Protein AF-A0A8S2UEI4-F1 (afdb_monomer)

Mean predicted aligned error: 7.45 Å

Sequence (292 aa):
LHYLFGGTLIGLGMVVCGSCPGTVFVQVGSGIVYSLFTCLGGILGTYFYYAFVHERISQEKFLASSLVLRRLCDVLPIPSTACHVIFGLIFLGIAIGLEFAVPWKSDLNPDLLSKGTVNPDDATGHFLGLAAWPPSACGAGVGLLQLFFMYFLEKSLGASSAFTVFAAQVCRIKIIGQAIPSLNSFTYGLKNYVALLFALGAIGGSAISAGLSKTIPLGPENGTNILNSILGGFILLLGARCAGGCTSGQGISGTTHLLIGSFITTASIFGGGIIFAFSYSLSNSEWLFQNL

pLDDT: mean 83.68, std 12.73, range [35.16, 97.19]

Foldseek 3Di:
DLLLQLLLLLLVLCQLFVDALLVLLLCLLLAPPLSVLLLLLQLLLLLCCLQPPVVVLVVVVVVDDPALQDFPPVVDPDDPVVVLVVVVVVVVVVVVVCCVVPPCVVVDDVVLCVQFPDRPPDPPDDPLRGSDDHVVVVLVVVVVVQVVCCVPVVDFQASLLLSLCVSLCVLVPVVNCVSRVVSVVLPDDPSNVVSVVSSVCSSNSSNSSCVSGVVRDPDPPPTHPSVSSSNSSSSNSNSQVSSVGICRVLVPVVVSSNRNSSVSSNCSNNVSNVVSLVVVCVVDVVDDPVVD

Structure (mmCIF, N/CA/C/O backbone):
data_AF-A0A8S2UEI4-F1
#
_entry.id   AF-A0A8S2UEI4-F1
#
loop_
_atom_site.group_PDB
_atom_site.id
_atom_site.type_symbol
_atom_site.label_atom_id
_atom_site.label_alt_id
_atom_site.label_comp_id
_atom_site.label_asym_id
_atom_site.label_entity_id
_atom_site.label_seq_id
_atom_site.pdbx_PDB_ins_code
_atom_site.Cartn_x
_atom_site.Cartn_y
_atom_site.Cartn_z
_atom_site.occupancy
_atom_site.B_iso_or_equiv
_atom_site.auth_seq_id
_atom_site.auth_comp_id
_atom_site.auth_asym_id
_atom_site.auth_atom_id
_atom_site.pdbx_PDB_model_num
ATOM 1 N N . LEU A 1 1 ? -4.018 13.429 15.498 1.00 75.25 1 LEU A N 1
ATOM 2 C CA . LEU A 1 1 ? -2.610 13.006 15.671 1.00 75.25 1 LEU A CA 1
ATOM 3 C C . LEU A 1 1 ? -2.336 11.622 15.069 1.00 75.25 1 LEU A C 1
ATOM 5 O O . LEU A 1 1 ? -1.426 11.497 14.262 1.00 75.25 1 LEU A O 1
ATOM 9 N N . HIS A 1 2 ? -3.164 10.614 15.360 1.00 82.38 2 HIS A N 1
ATOM 10 C CA . HIS A 1 2 ? -2.992 9.238 14.864 1.00 82.38 2 HIS A CA 1
ATOM 11 C C . HIS A 1 2 ? -2.878 9.055 13.342 1.00 82.38 2 HIS A C 1
ATOM 13 O O . HIS A 1 2 ? -2.048 8.272 12.895 1.00 82.38 2 HIS A O 1
ATOM 19 N N . TYR A 1 3 ? -3.657 9.792 12.545 1.00 87.44 3 TYR A N 1
ATOM 20 C CA . TYR A 1 3 ? -3.586 9.740 11.075 1.00 87.44 3 TYR A CA 1
ATOM 21 C C . TYR A 1 3 ? -2.245 10.235 10.513 1.00 87.44 3 TYR A C 1
ATOM 23 O O . TYR A 1 3 ? -1.729 9.647 9.564 1.00 87.44 3 TYR A O 1
ATOM 31 N N . LEU A 1 4 ? -1.686 11.288 11.122 1.00 90.56 4 LEU A N 1
ATOM 32 C CA . LEU A 1 4 ? -0.387 11.868 10.770 1.00 90.56 4 LEU A CA 1
ATOM 33 C C . LEU A 1 4 ? 0.737 10.920 11.194 1.00 90.56 4 LEU A C 1
ATOM 35 O O . LEU A 1 4 ? 1.491 10.443 10.355 1.00 90.56 4 LEU A O 1
ATOM 39 N N . PHE A 1 5 ? 0.776 10.567 12.483 1.00 91.88 5 PHE A N 1
ATOM 40 C CA . PHE A 1 5 ? 1.800 9.686 13.044 1.00 91.88 5 PHE A CA 1
ATOM 41 C C . PHE A 1 5 ? 1.812 8.304 12.376 1.00 91.88 5 PHE A C 1
ATOM 43 O O . PHE A 1 5 ? 2.860 7.815 11.964 1.00 91.88 5 PHE A O 1
ATOM 50 N N . GLY A 1 6 ? 0.636 7.693 12.206 1.00 92.25 6 GLY A N 1
ATOM 51 C CA . GLY A 1 6 ? 0.501 6.417 11.511 1.00 92.25 6 GLY A CA 1
ATOM 52 C C . GLY A 1 6 ? 0.938 6.504 10.049 1.00 92.25 6 GLY A C 1
ATOM 53 O O . GLY A 1 6 ? 1.635 5.611 9.579 1.00 92.25 6 GLY A O 1
ATOM 54 N N . GLY A 1 7 ? 0.597 7.595 9.351 1.00 93.88 7 GLY A N 1
ATOM 55 C CA . GLY A 1 7 ? 1.046 7.840 7.981 1.00 93.88 7 GLY A CA 1
ATOM 56 C C . GLY A 1 7 ? 2.568 7.934 7.872 1.00 93.88 7 GLY A C 1
ATOM 57 O O . GLY A 1 7 ? 3.167 7.221 7.073 1.00 93.88 7 GLY A O 1
ATOM 58 N N . THR A 1 8 ? 3.211 8.730 8.727 1.00 95.50 8 THR A N 1
ATOM 59 C CA . THR A 1 8 ? 4.675 8.864 8.752 1.00 95.50 8 THR A CA 1
ATOM 60 C C . THR A 1 8 ? 5.373 7.533 9.036 1.00 95.50 8 THR A C 1
ATOM 62 O O . THR A 1 8 ? 6.349 7.211 8.364 1.00 95.50 8 THR A O 1
ATOM 65 N N . LEU A 1 9 ? 4.855 6.720 9.967 1.00 95.88 9 LEU A N 1
ATOM 66 C CA . LEU A 1 9 ? 5.392 5.378 10.226 1.00 95.88 9 LEU A CA 1
ATOM 67 C C . LEU A 1 9 ? 5.280 4.461 9.004 1.00 95.88 9 LEU A C 1
ATOM 69 O O . LEU A 1 9 ? 6.219 3.734 8.706 1.00 95.88 9 LEU A O 1
ATOM 73 N N . ILE A 1 10 ? 4.166 4.501 8.267 1.00 95.62 10 ILE A N 1
ATOM 74 C CA . ILE A 1 10 ? 4.037 3.734 7.019 1.00 95.62 10 ILE A CA 1
ATOM 75 C C . ILE A 1 10 ? 5.119 4.170 6.022 1.00 95.62 10 ILE A C 1
ATOM 77 O O . ILE A 1 10 ? 5.781 3.308 5.454 1.00 95.62 10 ILE A O 1
ATOM 81 N N . GLY A 1 11 ? 5.320 5.480 5.835 1.00 94.88 11 GLY A N 1
ATOM 82 C CA . GLY A 1 11 ? 6.358 6.018 4.948 1.00 94.88 11 GLY A CA 1
ATOM 83 C C . GLY A 1 11 ? 7.767 5.570 5.346 1.00 94.88 11 GLY A C 1
ATOM 84 O O . GLY A 1 11 ? 8.517 5.078 4.509 1.00 94.88 11 GLY A O 1
ATOM 85 N N . LEU A 1 12 ? 8.095 5.644 6.639 1.00 94.62 12 LEU A N 1
ATOM 86 C CA . LEU A 1 12 ? 9.348 5.125 7.196 1.00 94.62 12 LEU A CA 1
ATOM 87 C C . LEU A 1 12 ? 9.516 3.627 6.904 1.00 94.62 12 LEU A C 1
ATOM 89 O O . LEU A 1 12 ? 10.548 3.199 6.393 1.00 94.62 12 LEU A O 1
ATOM 93 N N . GLY A 1 13 ? 8.482 2.832 7.189 1.00 93.88 13 GLY A N 1
ATOM 94 C CA . GLY A 1 13 ? 8.477 1.397 6.924 1.00 93.88 13 GLY A CA 1
ATOM 95 C C . GLY A 1 13 ? 8.713 1.081 5.447 1.00 93.88 13 GLY A C 1
ATOM 96 O O . GLY A 1 13 ? 9.505 0.190 5.148 1.00 93.88 13 GLY A O 1
ATOM 97 N N . MET A 1 14 ? 8.098 1.841 4.532 1.00 93.50 14 MET A N 1
ATOM 98 C CA . MET A 1 14 ? 8.275 1.674 3.085 1.00 93.50 14 MET A CA 1
ATOM 99 C C . MET A 1 14 ? 9.725 1.852 2.653 1.00 93.50 14 MET A C 1
ATOM 101 O O . MET A 1 14 ? 10.214 1.035 1.881 1.00 93.50 14 MET A O 1
ATOM 105 N N . VAL A 1 15 ? 10.420 2.866 3.174 1.00 91.81 15 VAL A N 1
ATOM 106 C CA . VAL A 1 15 ? 11.835 3.093 2.848 1.00 91.81 15 VAL A CA 1
ATOM 107 C C . VAL A 1 15 ? 12.715 1.977 3.412 1.00 91.81 15 VAL A C 1
ATOM 109 O O . VAL A 1 15 ? 13.613 1.499 2.729 1.00 91.81 15 VAL A O 1
ATOM 112 N N . VAL A 1 16 ? 12.440 1.515 4.635 1.00 90.94 16 VAL A N 1
ATOM 113 C CA . VAL A 1 16 ? 13.275 0.505 5.306 1.00 90.94 16 VAL A CA 1
ATOM 114 C C . VAL A 1 16 ? 13.151 -0.882 4.663 1.00 90.94 16 VAL A C 1
ATOM 116 O O . VAL A 1 16 ? 14.162 -1.562 4.502 1.00 90.94 16 VAL A O 1
ATOM 119 N N . CYS A 1 17 ? 11.941 -1.322 4.296 1.00 90.12 17 CYS A N 1
ATOM 120 C CA . CYS A 1 17 ? 11.728 -2.648 3.689 1.00 90.12 17 CYS A CA 1
ATOM 121 C C . CYS A 1 17 ? 11.532 -2.638 2.166 1.00 90.12 17 CYS A C 1
ATOM 123 O O . CYS A 1 17 ? 11.313 -3.700 1.584 1.00 90.12 17 CYS A O 1
ATOM 125 N N . GLY A 1 18 ? 11.561 -1.472 1.514 1.00 88.25 18 GLY A N 1
ATOM 126 C CA . GLY A 1 18 ? 11.335 -1.339 0.068 1.00 88.25 18 GLY A CA 1
ATOM 127 C C . GLY A 1 18 ? 9.947 -1.805 -0.388 1.00 88.25 18 GLY A C 1
ATOM 128 O O . GLY A 1 18 ? 9.787 -2.287 -1.507 1.00 88.25 18 GLY A O 1
ATOM 129 N N . SER A 1 19 ? 8.947 -1.761 0.499 1.00 89.25 19 SER A N 1
ATOM 130 C CA . SER A 1 19 ? 7.653 -2.417 0.275 1.00 89.25 19 SER A CA 1
ATOM 131 C C . SER A 1 19 ? 6.498 -1.668 0.936 1.00 89.25 19 SER A C 1
ATOM 133 O O . SER A 1 19 ? 6.652 -1.047 1.983 1.00 89.25 19 SER A O 1
ATOM 135 N N . CYS A 1 20 ? 5.294 -1.773 0.377 1.00 91.06 20 CYS A N 1
ATOM 136 C CA . CYS A 1 20 ? 4.056 -1.343 1.023 1.00 91.06 20 CYS A CA 1
ATOM 137 C C . CYS A 1 20 ? 3.153 -2.553 1.314 1.00 91.06 20 CYS A C 1
ATOM 139 O O . CYS A 1 20 ? 3.321 -3.600 0.694 1.00 91.06 20 CYS A O 1
ATOM 141 N N . PRO A 1 21 ? 2.138 -2.453 2.194 1.00 86.94 21 PRO A N 1
ATOM 142 C CA . PRO A 1 21 ? 1.384 -3.633 2.627 1.00 86.94 21 PRO A CA 1
ATOM 143 C C . PRO A 1 21 ? 0.696 -4.396 1.490 1.00 86.94 21 PRO A C 1
ATOM 145 O O . PRO A 1 21 ? 0.468 -5.591 1.616 1.00 86.94 21 PRO A O 1
ATOM 148 N N . GLY A 1 22 ? 0.343 -3.713 0.395 1.00 87.88 22 GLY A N 1
ATOM 149 C CA . GLY A 1 22 ? -0.188 -4.361 -0.806 1.00 87.88 22 GLY A CA 1
ATOM 150 C C . GLY A 1 22 ? 0.899 -5.003 -1.664 1.00 87.88 22 GLY A C 1
ATOM 151 O O . GLY A 1 22 ? 0.742 -6.146 -2.084 1.00 87.88 22 GLY A O 1
ATOM 152 N N . THR A 1 23 ? 2.013 -4.299 -1.892 1.00 89.81 23 THR A N 1
ATOM 153 C CA . THR A 1 23 ? 3.098 -4.810 -2.741 1.00 89.81 23 THR A CA 1
ATOM 154 C C . THR A 1 23 ? 3.860 -5.948 -2.087 1.00 89.81 23 THR A C 1
ATOM 156 O O . THR A 1 23 ? 4.376 -6.773 -2.819 1.00 89.81 23 THR A O 1
ATOM 159 N N . VAL A 1 24 ? 3.862 -6.076 -0.756 1.00 92.75 24 VAL A N 1
ATOM 160 C CA . VAL A 1 24 ? 4.442 -7.248 -0.080 1.00 92.75 24 VAL A CA 1
ATOM 161 C C . VAL A 1 24 ? 3.831 -8.549 -0.622 1.00 92.75 24 VAL A C 1
ATOM 163 O O . VAL A 1 24 ? 4.561 -9.477 -0.941 1.00 92.75 24 VAL A O 1
ATOM 166 N N . PHE A 1 25 ? 2.509 -8.617 -0.815 1.00 93.50 25 PHE A N 1
ATOM 167 C CA . PHE A 1 25 ? 1.864 -9.801 -1.403 1.00 93.50 25 PHE A CA 1
ATOM 168 C C . PHE A 1 25 ? 2.283 -10.032 -2.857 1.00 93.50 25 PHE A C 1
ATOM 170 O O . PHE A 1 25 ? 2.559 -11.160 -3.256 1.00 93.50 25 PHE A O 1
ATOM 177 N N . VAL A 1 26 ? 2.377 -8.952 -3.633 1.00 92.12 26 VAL A N 1
ATOM 178 C CA . VAL A 1 26 ? 2.830 -9.002 -5.027 1.00 92.12 26 VAL A CA 1
ATOM 179 C C . VAL A 1 26 ? 4.273 -9.512 -5.104 1.00 92.12 26 VAL A C 1
ATOM 181 O O . VAL A 1 26 ? 4.548 -10.406 -5.896 1.00 92.12 26 VAL A O 1
ATOM 184 N N . GLN A 1 27 ? 5.162 -9.014 -4.245 1.00 91.06 27 GLN A N 1
ATOM 185 C CA . GLN A 1 27 ? 6.572 -9.400 -4.165 1.00 91.06 27 GLN A CA 1
ATOM 186 C C . GLN A 1 27 ? 6.758 -10.856 -3.723 1.00 91.06 27 GLN A C 1
ATOM 188 O O . GLN A 1 27 ? 7.630 -11.551 -4.245 1.00 91.06 27 GLN A O 1
ATOM 193 N N . VAL A 1 28 ? 5.923 -11.338 -2.794 1.00 91.44 28 VAL A N 1
ATOM 194 C CA . VAL A 1 28 ? 5.909 -12.755 -2.404 1.00 91.44 28 VAL A CA 1
ATOM 195 C C . VAL A 1 28 ? 5.577 -13.617 -3.618 1.00 91.44 28 VAL A C 1
ATOM 197 O O . VAL A 1 28 ? 6.298 -14.570 -3.904 1.00 91.44 28 VAL A O 1
ATOM 200 N N . GLY A 1 29 ? 4.521 -13.272 -4.358 1.00 89.56 29 GLY A N 1
ATOM 201 C CA . GLY A 1 29 ? 4.134 -14.026 -5.551 1.00 89.56 29 GLY A CA 1
ATOM 202 C C . GLY A 1 29 ? 5.131 -13.906 -6.702 1.00 89.56 29 GLY A C 1
ATOM 203 O O . GLY A 1 29 ? 5.345 -14.877 -7.420 1.00 89.56 29 GLY A O 1
ATOM 204 N N . SER A 1 30 ? 5.815 -12.768 -6.840 1.00 87.44 30 SER A N 1
ATOM 205 C CA . SER A 1 30 ? 6.846 -12.592 -7.865 1.00 87.44 30 SER A CA 1
ATOM 206 C C . SER A 1 30 ? 8.160 -13.304 -7.534 1.00 87.44 30 SER A C 1
ATOM 208 O O . SER A 1 30 ? 9.038 -13.325 -8.385 1.00 87.44 30 SER A O 1
ATOM 210 N N . GLY A 1 31 ? 8.318 -13.882 -6.336 1.00 85.62 31 GLY A N 1
ATOM 211 C CA . GLY A 1 31 ? 9.491 -14.675 -5.950 1.00 85.62 31 GLY A CA 1
ATOM 212 C C . GLY A 1 31 ? 10.579 -13.920 -5.177 1.00 85.62 31 GLY A C 1
ATOM 213 O O . GLY A 1 31 ? 11.693 -14.422 -5.050 1.00 85.62 31 GLY A O 1
ATOM 214 N N . ILE A 1 32 ? 10.294 -12.734 -4.631 1.00 86.50 32 ILE A N 1
ATOM 215 C CA . ILE A 1 32 ? 11.264 -11.974 -3.825 1.00 86.50 32 ILE A CA 1
ATOM 216 C C . ILE A 1 32 ? 11.298 -12.549 -2.407 1.00 86.50 32 ILE A C 1
ATOM 218 O O . ILE A 1 32 ? 10.405 -12.289 -1.600 1.00 86.50 32 ILE A O 1
ATOM 222 N N . VAL A 1 33 ? 12.352 -13.291 -2.065 1.00 85.25 33 VAL A N 1
ATOM 223 C CA . VAL A 1 33 ? 12.468 -13.996 -0.770 1.00 85.25 33 VAL A CA 1
ATOM 224 C C . VAL A 1 33 ? 12.376 -13.040 0.427 1.00 85.25 33 VAL A C 1
ATOM 226 O O . VAL A 1 33 ? 11.722 -13.352 1.423 1.00 85.25 33 VAL A O 1
ATOM 229 N N . TYR A 1 34 ? 12.958 -11.843 0.320 1.00 87.69 34 TYR A N 1
ATOM 230 C CA . TYR A 1 34 ? 12.969 -10.849 1.399 1.00 87.69 34 TYR A CA 1
ATOM 231 C C . TYR A 1 34 ? 11.571 -10.376 1.824 1.00 87.69 34 TYR A C 1
ATOM 233 O O . TYR A 1 34 ? 11.338 -10.088 3.000 1.00 87.69 34 TYR A O 1
ATOM 241 N N . SER A 1 35 ? 10.603 -10.402 0.904 1.00 89.31 35 SER A N 1
ATOM 242 C CA . SER A 1 35 ? 9.218 -10.014 1.188 1.00 89.31 35 SER A CA 1
ATOM 243 C C . SER A 1 35 ? 8.525 -10.947 2.192 1.00 89.31 35 SER A C 1
ATOM 245 O O . SER A 1 35 ? 7.634 -10.508 2.921 1.00 89.31 35 SER A O 1
ATOM 247 N N . LEU A 1 36 ? 8.975 -12.203 2.331 1.00 91.31 36 LEU A N 1
ATOM 248 C CA . LEU A 1 36 ? 8.494 -13.120 3.373 1.00 91.31 36 LEU A CA 1
ATOM 249 C C . LEU A 1 36 ? 8.896 -12.640 4.774 1.00 91.31 36 LEU A C 1
ATOM 251 O O . LEU A 1 36 ? 8.097 -12.705 5.711 1.00 91.31 36 LEU A O 1
ATOM 255 N N . PHE A 1 37 ? 10.107 -12.101 4.917 1.00 93.12 37 PHE A N 1
ATOM 256 C CA . PHE A 1 37 ? 10.568 -11.510 6.172 1.00 93.12 37 PHE A CA 1
ATOM 257 C C . PHE A 1 37 ? 9.835 -10.199 6.473 1.00 93.12 37 PHE A C 1
ATOM 259 O O . PHE A 1 37 ? 9.476 -9.946 7.624 1.00 93.12 37 PHE A O 1
ATOM 266 N N . THR A 1 38 ? 9.515 -9.405 5.450 1.00 94.38 38 THR A N 1
ATOM 267 C CA . THR A 1 38 ? 8.625 -8.242 5.596 1.00 94.38 38 THR A CA 1
ATOM 268 C C . THR A 1 38 ? 7.219 -8.647 6.024 1.00 94.38 38 THR A C 1
ATOM 270 O O . THR A 1 38 ? 6.646 -8.009 6.908 1.00 94.38 38 THR A O 1
ATOM 273 N N . CYS A 1 39 ? 6.679 -9.741 5.478 1.00 94.44 39 CYS A N 1
ATOM 274 C CA . CYS A 1 39 ? 5.414 -10.326 5.920 1.00 94.44 39 CYS A CA 1
ATOM 275 C C . CYS A 1 39 ? 5.447 -10.688 7.407 1.00 94.44 39 CYS A C 1
ATOM 277 O O . CYS A 1 39 ? 4.543 -10.310 8.156 1.00 94.44 39 CYS A O 1
ATOM 279 N N . LEU A 1 40 ? 6.502 -11.385 7.841 1.00 95.12 40 LEU A N 1
ATOM 280 C CA . LEU A 1 40 ? 6.703 -11.764 9.238 1.00 95.12 40 LEU A CA 1
ATOM 281 C C . LEU A 1 40 ? 6.750 -10.527 10.142 1.00 95.12 40 LEU A C 1
ATOM 283 O O . LEU A 1 40 ? 6.007 -10.454 11.121 1.00 95.12 40 LEU A O 1
ATOM 287 N N . GLY A 1 41 ? 7.558 -9.531 9.776 1.00 95.94 41 GLY A N 1
ATOM 288 C CA . GLY A 1 41 ? 7.608 -8.241 10.459 1.00 95.94 41 GLY A CA 1
ATOM 289 C C . GLY A 1 41 ? 6.230 -7.592 10.560 1.00 95.94 41 GLY A C 1
ATOM 290 O O . GLY A 1 41 ? 5.814 -7.179 11.639 1.00 95.94 41 GLY A O 1
ATOM 291 N N . GLY A 1 42 ? 5.471 -7.579 9.464 1.00 96.06 42 GLY A N 1
ATOM 292 C CA . GLY A 1 42 ? 4.125 -7.015 9.414 1.00 96.06 42 GLY A CA 1
ATOM 293 C C . GLY A 1 42 ? 3.122 -7.701 10.342 1.00 96.06 42 GLY A C 1
ATOM 294 O O . GLY A 1 42 ? 2.312 -7.036 10.997 1.00 96.06 42 GLY A O 1
ATOM 295 N N . ILE A 1 43 ? 3.197 -9.027 10.456 1.00 95.19 43 ILE A N 1
ATOM 296 C CA . ILE A 1 43 ? 2.390 -9.803 11.405 1.00 95.19 43 ILE A CA 1
ATOM 297 C C . ILE A 1 43 ? 2.774 -9.437 12.845 1.00 95.19 43 ILE A C 1
ATOM 299 O O . ILE A 1 43 ? 1.891 -9.148 13.653 1.00 95.19 43 ILE A O 1
ATOM 303 N N . LEU A 1 44 ? 4.073 -9.373 13.157 1.00 95.38 44 LEU A N 1
ATOM 304 C CA . LEU A 1 44 ? 4.566 -8.971 14.481 1.00 95.38 44 LEU A CA 1
ATOM 305 C C . LEU A 1 44 ? 4.127 -7.544 14.847 1.00 95.38 44 LEU A C 1
ATOM 307 O O . LEU A 1 44 ? 3.642 -7.317 15.954 1.00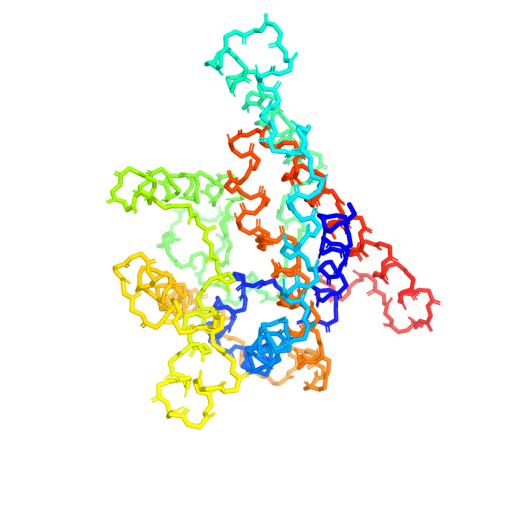 95.38 44 LEU A O 1
ATOM 311 N N . GLY A 1 45 ? 4.215 -6.600 13.906 1.00 95.31 45 GLY A N 1
ATOM 312 C CA . GLY A 1 45 ? 3.746 -5.223 14.091 1.00 95.31 45 GLY A CA 1
ATOM 313 C C . GLY A 1 45 ? 2.241 -5.146 14.335 1.00 95.31 45 GLY A C 1
ATOM 314 O O . GLY A 1 45 ? 1.774 -4.354 15.154 1.00 95.31 45 GLY A O 1
ATOM 315 N N . THR A 1 46 ? 1.475 -6.027 13.689 1.00 94.44 46 THR A N 1
ATOM 316 C CA . THR A 1 46 ? 0.032 -6.144 13.913 1.00 94.44 46 THR A CA 1
ATOM 317 C C . THR A 1 46 ? -0.275 -6.659 15.320 1.00 94.44 46 THR A C 1
ATOM 319 O O . THR A 1 46 ? -1.092 -6.052 16.011 1.00 94.44 46 THR A O 1
ATOM 322 N N . TYR A 1 47 ? 0.392 -7.717 15.792 1.00 93.19 47 TYR A N 1
ATOM 323 C CA . TYR A 1 47 ? 0.221 -8.180 17.176 1.00 93.19 47 TYR A CA 1
ATOM 324 C C . TYR A 1 47 ? 0.588 -7.105 18.188 1.00 93.19 47 TYR A C 1
ATOM 326 O O . TYR A 1 47 ? -0.181 -6.854 19.113 1.00 93.19 47 TYR A O 1
ATOM 334 N N . PHE A 1 48 ? 1.727 -6.440 17.988 1.00 93.94 48 PHE A N 1
ATOM 335 C CA . PHE A 1 48 ? 2.180 -5.377 18.875 1.00 93.94 48 PHE A CA 1
ATOM 336 C C . PHE A 1 48 ? 1.152 -4.246 18.967 1.00 93.94 48 PHE A C 1
ATOM 338 O O . PHE A 1 48 ? 0.826 -3.783 20.061 1.00 93.94 48 PHE A O 1
ATOM 345 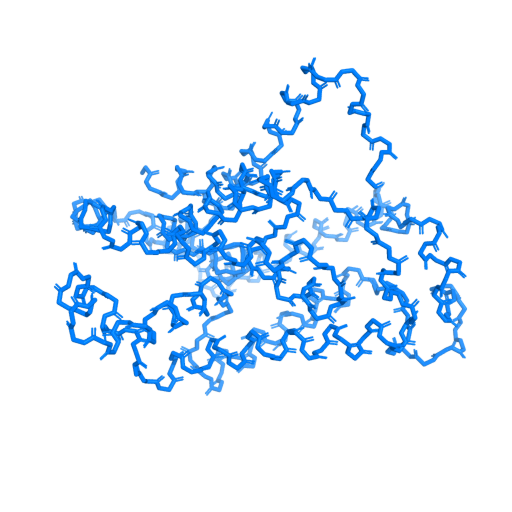N N . TYR A 1 49 ? 0.578 -3.845 17.829 1.00 93.56 49 TYR A N 1
ATOM 346 C CA . TYR A 1 49 ? -0.491 -2.859 17.804 1.00 93.56 49 TYR A CA 1
ATOM 347 C C . TYR A 1 49 ? -1.683 -3.287 18.669 1.00 93.56 49 TYR A C 1
ATOM 349 O O . TYR A 1 49 ? -2.116 -2.526 19.531 1.00 93.56 49 TYR A O 1
ATOM 357 N N . TYR A 1 50 ? -2.211 -4.494 18.457 1.00 90.75 50 TYR A N 1
ATOM 358 C CA . TYR A 1 50 ? -3.418 -4.952 19.151 1.00 90.75 50 TYR A CA 1
ATOM 359 C C . TYR A 1 50 ? -3.200 -5.274 20.630 1.00 90.75 50 TYR A C 1
ATOM 361 O O . TYR A 1 50 ? -4.150 -5.155 21.402 1.00 90.75 50 TYR A O 1
ATOM 369 N N . ALA A 1 51 ? -1.975 -5.632 21.019 1.00 88.94 51 ALA A N 1
ATOM 370 C CA . ALA A 1 51 ? -1.605 -5.893 22.404 1.00 88.94 51 ALA A CA 1
ATOM 371 C C . ALA A 1 51 ? -1.372 -4.610 23.221 1.00 88.94 51 ALA A C 1
ATOM 373 O O . ALA A 1 51 ? -1.776 -4.555 24.376 1.00 88.94 51 ALA A O 1
ATOM 374 N N . PHE A 1 52 ? -0.732 -3.581 22.647 1.00 88.88 52 PHE A N 1
ATOM 375 C CA . PHE A 1 52 ? -0.237 -2.437 23.435 1.00 88.88 52 PHE A CA 1
ATOM 376 C C . PHE A 1 52 ? -0.785 -1.072 23.020 1.00 88.88 52 PHE A C 1
ATOM 378 O O . PHE A 1 52 ? -0.853 -0.151 23.834 1.00 88.88 52 PHE A O 1
ATOM 385 N N . VAL A 1 53 ? -1.134 -0.903 21.746 1.00 87.50 53 VAL A N 1
ATOM 386 C CA . VAL A 1 53 ? -1.416 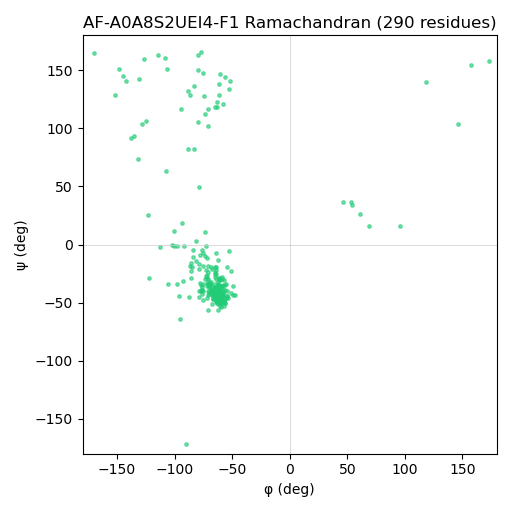0.420 21.168 1.00 87.50 53 VAL A CA 1
ATOM 387 C C . VAL A 1 53 ? -2.912 0.627 20.946 1.00 87.50 53 VAL A C 1
ATOM 389 O O . VAL A 1 53 ? -3.415 1.739 21.109 1.00 87.50 53 VAL A O 1
ATOM 392 N N . HIS A 1 54 ? -3.639 -0.438 20.612 1.00 86.50 54 HIS A N 1
ATOM 393 C CA . HIS A 1 54 ? -5.035 -0.380 20.197 1.00 86.50 54 HIS A CA 1
ATOM 394 C C . HIS A 1 54 ? -5.942 0.314 21.217 1.00 86.50 54 HIS A C 1
ATOM 396 O O . HIS A 1 54 ? -6.708 1.194 20.825 1.00 86.50 54 HIS A O 1
ATOM 402 N N . GLU A 1 55 ? -5.820 -0.009 22.508 1.00 79.62 55 GLU A N 1
ATOM 403 C CA . GLU A 1 55 ? -6.656 0.591 23.556 1.00 79.62 55 GLU A CA 1
ATOM 404 C C . GLU A 1 55 ? -6.473 2.113 23.632 1.00 79.62 55 GLU A C 1
ATOM 406 O O . GLU A 1 55 ? -7.455 2.855 23.574 1.00 79.62 55 GLU A O 1
ATOM 411 N N . ARG A 1 56 ? -5.223 2.595 23.639 1.00 78.88 56 ARG A N 1
ATOM 412 C CA . ARG A 1 56 ? -4.901 4.033 23.714 1.00 78.88 56 ARG A CA 1
ATOM 413 C C . ARG A 1 56 ? -5.462 4.810 22.523 1.00 78.88 56 ARG A C 1
ATOM 415 O O . ARG A 1 56 ? -6.078 5.859 22.690 1.00 78.88 56 ARG A O 1
ATOM 422 N N . ILE A 1 57 ? -5.307 4.263 21.317 1.00 76.25 57 ILE A N 1
ATOM 423 C CA . ILE A 1 57 ? -5.814 4.900 20.093 1.00 76.25 57 ILE A CA 1
ATOM 424 C C . ILE A 1 57 ? -7.342 4.853 20.030 1.00 76.25 57 ILE A C 1
ATOM 426 O O . ILE A 1 57 ? -7.969 5.795 19.543 1.00 76.25 57 ILE A O 1
ATOM 430 N N . SER A 1 58 ? -7.958 3.769 20.507 1.00 69.75 58 SER A N 1
ATOM 431 C CA . SER A 1 58 ? -9.416 3.631 20.522 1.00 69.75 58 SER A CA 1
ATOM 432 C C . SER A 1 58 ? -10.082 4.690 21.406 1.00 69.75 58 SER A C 1
ATOM 434 O O . SER A 1 58 ? -11.087 5.272 21.001 1.00 69.75 58 SER A O 1
ATOM 436 N N . GLN A 1 59 ? -9.471 5.019 22.549 1.00 61.03 59 GLN A N 1
ATOM 437 C CA . GLN A 1 59 ? -9.958 6.071 23.440 1.00 61.03 59 GLN A CA 1
ATOM 438 C C . GLN A 1 59 ? -9.784 7.469 22.841 1.00 61.03 59 GLN A C 1
ATOM 440 O O . GLN A 1 59 ? -10.706 8.281 22.895 1.00 61.03 59 GLN A O 1
ATOM 445 N N . GLU A 1 60 ? -8.659 7.745 22.180 1.00 62.38 60 GLU A N 1
ATOM 446 C CA . GLU A 1 60 ? -8.490 9.020 21.476 1.00 62.38 60 GLU A CA 1
ATOM 447 C C . GLU A 1 60 ? -9.464 9.192 20.303 1.00 62.38 60 GLU A C 1
ATOM 449 O O . GLU A 1 60 ? -9.919 10.306 20.067 1.00 62.38 60 GLU A O 1
ATOM 454 N N . LYS A 1 61 ? -9.838 8.125 19.578 1.00 59.28 61 LYS A N 1
ATOM 455 C CA . LYS A 1 61 ? -10.870 8.208 18.523 1.00 59.28 61 LYS A CA 1
ATOM 456 C C . LYS A 1 61 ? -12.239 8.616 19.069 1.00 59.28 61 LYS A C 1
ATOM 458 O O . LYS A 1 61 ? -12.992 9.273 18.359 1.00 59.28 61 LYS A O 1
ATOM 463 N N . PHE A 1 62 ? -12.553 8.229 20.304 1.00 55.28 62 PHE A N 1
ATOM 464 C CA . PHE A 1 62 ? -13.785 8.631 20.978 1.00 55.28 62 PHE A CA 1
ATOM 465 C C . PHE A 1 62 ? -13.756 10.115 21.380 1.00 55.28 62 PHE A C 1
ATOM 467 O O . PHE A 1 62 ? -14.770 10.800 21.280 1.00 55.28 62 PHE A O 1
ATOM 474 N N . LEU A 1 63 ? -12.584 10.629 21.774 1.00 55.09 63 LEU A N 1
ATOM 475 C CA . LEU A 1 63 ? -12.403 12.012 22.229 1.00 55.09 63 LEU A CA 1
ATOM 476 C C . LEU A 1 63 ? -12.157 13.011 21.080 1.00 55.09 63 LEU A C 1
ATOM 478 O O . LEU A 1 63 ? -12.508 14.185 21.183 1.00 55.09 63 LEU A O 1
ATOM 482 N N . ALA A 1 64 ? -11.567 12.557 19.971 1.00 54.03 64 ALA A N 1
ATOM 483 C CA . ALA A 1 64 ? -11.174 13.376 18.833 1.00 54.03 64 ALA A CA 1
ATOM 484 C C . ALA A 1 64 ? -11.784 12.868 17.514 1.00 54.03 64 ALA A C 1
ATOM 486 O O . ALA A 1 64 ? -11.287 11.923 16.902 1.00 54.03 64 ALA A O 1
ATOM 487 N N . SER A 1 65 ? -12.790 13.587 17.002 1.00 57.69 65 SER A N 1
ATOM 488 C CA . SER A 1 65 ? -12.717 14.336 15.726 1.00 57.69 65 SER A CA 1
ATOM 489 C C . SER A 1 65 ? -14.040 14.369 14.945 1.00 57.69 65 SER A C 1
ATOM 491 O O . SER A 1 65 ? -14.393 13.452 14.211 1.00 57.69 65 SER A O 1
ATOM 493 N N . SER A 1 66 ? -14.725 15.513 14.997 1.00 64.38 66 SER A N 1
ATOM 494 C CA . SER A 1 66 ? -15.834 15.812 14.085 1.00 64.38 66 SER A CA 1
ATOM 495 C C . SER A 1 66 ? -15.365 16.181 12.673 1.00 64.38 66 SER A C 1
ATOM 497 O O . SER A 1 66 ? -16.176 16.132 11.758 1.00 64.38 66 SER A O 1
ATOM 499 N N . LEU A 1 67 ? -14.092 16.568 12.484 1.00 70.44 67 LEU A N 1
ATOM 500 C CA . LEU A 1 67 ? -13.565 17.072 11.205 1.00 70.44 67 LEU A CA 1
ATOM 501 C C . LEU A 1 67 ? -12.871 15.992 10.361 1.00 70.44 67 LEU A C 1
ATOM 503 O O . LEU A 1 67 ? -13.099 15.905 9.164 1.00 70.44 67 LEU A O 1
ATOM 507 N N . VAL A 1 68 ? -12.029 15.153 10.967 1.00 73.38 68 VAL A N 1
ATOM 508 C CA . VAL A 1 68 ? -11.192 14.184 10.226 1.00 73.38 68 VAL A CA 1
ATOM 509 C C . VAL A 1 68 ? -12.019 13.020 9.661 1.00 73.38 68 VAL A C 1
ATOM 511 O O . VAL A 1 68 ? -11.625 12.396 8.678 1.00 73.38 68 VAL A O 1
ATOM 514 N N . LEU A 1 69 ? -13.191 12.774 10.254 1.00 72.56 69 LEU A N 1
ATOM 515 C CA . LEU A 1 69 ? -14.197 11.829 9.769 1.00 72.56 69 LEU A CA 1
ATOM 516 C C . LEU A 1 69 ? -15.130 12.425 8.700 1.00 72.56 69 LEU A C 1
ATOM 518 O O . LEU A 1 69 ? -15.878 11.671 8.081 1.00 72.56 69 LEU A O 1
ATOM 522 N N . ARG A 1 70 ? -15.111 13.750 8.472 1.00 83.56 70 ARG A N 1
ATOM 523 C CA . ARG A 1 70 ? -15.923 14.377 7.418 1.00 83.56 70 ARG A CA 1
ATOM 524 C C . ARG A 1 70 ? -15.324 14.105 6.050 1.00 83.56 70 ARG A C 1
ATOM 526 O O . ARG A 1 70 ? -14.101 14.061 5.871 1.00 83.56 70 ARG A O 1
ATOM 533 N N . ARG A 1 71 ? -16.207 13.989 5.064 1.00 86.44 71 ARG A N 1
ATOM 534 C CA . ARG A 1 71 ? -15.815 14.057 3.661 1.00 86.44 71 ARG A CA 1
ATOM 535 C C . ARG A 1 71 ? -15.648 15.516 3.285 1.00 86.44 71 ARG A C 1
ATOM 537 O O . ARG A 1 71 ? -16.339 16.391 3.804 1.00 86.44 71 ARG A O 1
ATOM 544 N N . LEU A 1 72 ? -14.766 15.777 2.338 1.00 86.19 72 LEU A N 1
ATOM 545 C CA . LEU A 1 72 ? -14.543 17.117 1.816 1.00 86.19 72 LEU A CA 1
ATOM 546 C C . LEU A 1 72 ? -15.838 17.717 1.245 1.00 86.19 72 LEU A C 1
ATOM 548 O O . LEU A 1 72 ? -16.115 18.895 1.441 1.00 86.19 72 LEU A O 1
ATOM 552 N N . CYS A 1 73 ? -16.686 16.881 0.643 1.00 84.00 73 CYS A N 1
ATOM 553 C CA . CYS A 1 73 ? -17.994 17.300 0.143 1.00 84.00 73 CYS A CA 1
ATOM 554 C C . CYS A 1 73 ? -18.999 17.672 1.245 1.00 84.00 73 CYS A C 1
ATOM 556 O O . CYS A 1 73 ? -19.963 18.357 0.946 1.00 84.00 73 CYS A O 1
ATOM 558 N N . ASP A 1 74 ? -18.801 17.241 2.499 1.00 84.31 74 ASP A N 1
ATOM 559 C CA . ASP A 1 74 ? -19.649 17.666 3.625 1.00 84.31 74 ASP A CA 1
ATOM 560 C C . ASP A 1 74 ? -19.223 19.057 4.157 1.00 84.31 74 ASP A C 1
ATOM 562 O O . ASP A 1 74 ? -19.935 19.678 4.944 1.00 84.31 74 ASP A O 1
ATOM 566 N N . VAL A 1 75 ? -18.037 19.537 3.762 1.00 86.12 75 VAL A N 1
ATOM 567 C CA . VAL A 1 75 ? -17.492 20.859 4.121 1.00 86.12 75 VAL A CA 1
ATOM 568 C C . VAL A 1 75 ? -17.736 21.878 3.006 1.00 86.12 75 VAL A C 1
ATOM 570 O O . VAL A 1 75 ? -17.948 23.057 3.282 1.00 86.12 75 VAL A O 1
ATOM 573 N N . LEU A 1 76 ? -17.711 21.432 1.750 1.00 85.69 76 LEU A N 1
ATOM 574 C CA . LEU A 1 76 ? -17.986 22.269 0.587 1.00 85.69 76 LEU A CA 1
ATOM 575 C C . LEU A 1 76 ? -19.503 22.387 0.352 1.00 85.69 76 LEU A C 1
ATOM 577 O O . LEU A 1 76 ? -20.196 21.373 0.365 1.00 85.69 76 LEU A O 1
ATOM 581 N N . PRO A 1 77 ? -20.041 23.584 0.059 1.00 85.00 77 PRO A N 1
ATOM 582 C CA . PRO A 1 77 ? -21.464 23.786 -0.226 1.00 85.00 77 PRO A CA 1
ATOM 583 C C . PRO A 1 77 ? -21.826 23.359 -1.664 1.00 85.00 77 PRO A C 1
ATOM 585 O O . PRO A 1 77 ? -22.411 24.126 -2.424 1.00 85.00 77 PRO A O 1
ATOM 588 N N . ILE A 1 78 ? -21.424 22.156 -2.080 1.00 89.12 78 ILE A N 1
ATOM 589 C CA . ILE A 1 78 ? -21.571 21.643 -3.451 1.00 89.12 78 ILE A CA 1
ATOM 590 C C . ILE A 1 78 ? -22.176 20.230 -3.386 1.00 89.12 78 ILE A C 1
ATOM 592 O O . ILE A 1 78 ? -21.797 19.454 -2.505 1.00 89.12 78 ILE A O 1
ATOM 596 N N . P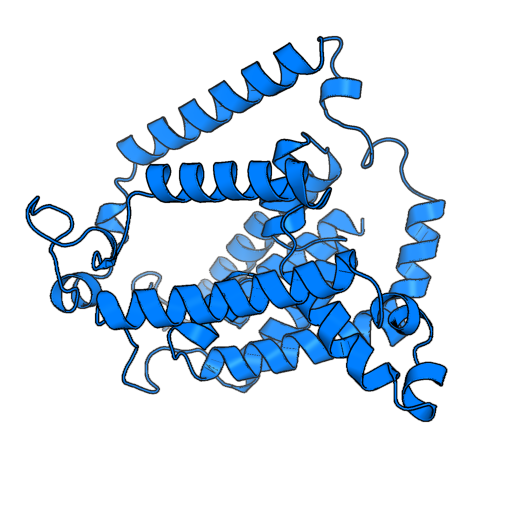RO A 1 79 ? -23.077 19.841 -4.312 1.00 90.88 79 PRO A N 1
ATOM 597 C CA . PRO A 1 79 ? -23.582 18.473 -4.386 1.00 90.88 79 PRO A CA 1
ATOM 598 C C . PRO A 1 79 ? -22.457 17.432 -4.435 1.00 90.88 79 PRO A C 1
ATOM 600 O O . PRO A 1 79 ? -21.459 17.607 -5.137 1.00 90.88 79 PRO A O 1
ATOM 603 N N . SER A 1 80 ? -22.643 16.311 -3.731 1.00 88.62 80 SER A N 1
ATOM 604 C CA . SER A 1 80 ? -21.619 15.263 -3.617 1.00 88.62 80 SER A CA 1
ATOM 605 C C . SER A 1 80 ? -21.154 14.735 -4.980 1.00 88.62 80 SER A C 1
ATOM 607 O O . SER A 1 80 ? -19.960 14.533 -5.184 1.00 88.62 80 SER A O 1
ATOM 609 N N . THR A 1 81 ? -22.061 14.575 -5.943 1.00 90.25 81 THR A N 1
ATOM 610 C CA . THR A 1 81 ? -21.725 14.129 -7.304 1.00 90.25 81 THR A CA 1
ATOM 611 C C . THR A 1 81 ? -20.812 15.118 -8.021 1.00 90.25 81 THR A C 1
ATOM 613 O O . THR A 1 81 ? -19.769 14.723 -8.534 1.00 90.25 81 THR A O 1
ATOM 616 N N . ALA A 1 82 ? -21.151 16.408 -7.996 1.00 91.94 82 ALA A N 1
ATOM 617 C CA . ALA A 1 82 ? -20.333 17.461 -8.591 1.00 91.94 82 ALA A CA 1
ATOM 618 C C . ALA A 1 82 ? -18.951 17.540 -7.926 1.00 91.94 82 ALA A C 1
ATOM 620 O O . ALA A 1 82 ? -17.942 17.629 -8.617 1.00 91.94 82 ALA A O 1
ATOM 621 N N . CYS A 1 83 ? -18.892 17.412 -6.599 1.00 91.75 83 CYS A N 1
ATOM 622 C CA . CYS A 1 83 ? -17.646 17.343 -5.838 1.00 91.75 83 CYS A CA 1
ATOM 623 C C . CYS A 1 83 ? -16.738 16.193 -6.329 1.00 91.75 83 CYS A C 1
ATOM 625 O O . CYS A 1 83 ? -15.585 16.434 -6.682 1.00 91.75 83 CYS A O 1
ATOM 627 N N . HIS A 1 84 ? -17.254 14.964 -6.458 1.00 92.00 84 HIS A N 1
ATOM 628 C CA . HIS A 1 84 ? -16.462 13.831 -6.958 1.00 92.00 84 HIS A CA 1
ATOM 629 C C . HIS A 1 84 ? -16.035 13.996 -8.422 1.00 92.00 84 HIS A C 1
ATOM 631 O O . HIS A 1 84 ? -14.900 13.664 -8.754 1.00 92.00 84 HIS A O 1
ATOM 637 N N . VAL A 1 85 ? -16.899 14.535 -9.289 1.00 93.38 85 VAL A N 1
ATOM 638 C CA . VAL A 1 85 ? -16.553 14.794 -10.698 1.00 93.38 85 VAL A CA 1
ATOM 639 C C . VAL A 1 85 ? -15.431 15.826 -10.800 1.00 93.38 85 VAL A C 1
ATOM 641 O O . VAL A 1 85 ? -14.461 15.591 -11.514 1.00 93.38 85 VAL A O 1
ATOM 644 N N . ILE A 1 86 ? -15.515 16.932 -10.055 1.00 93.31 86 ILE A N 1
ATOM 645 C CA . ILE A 1 86 ? -14.490 17.985 -10.056 1.00 93.31 86 ILE A CA 1
ATOM 646 C C . ILE A 1 86 ? -13.145 17.421 -9.589 1.00 93.31 86 ILE A C 1
ATOM 648 O O . ILE A 1 86 ? -12.152 17.546 -10.302 1.00 93.31 86 ILE A O 1
ATOM 652 N N . PHE A 1 87 ? -13.104 16.759 -8.429 1.00 92.12 87 PHE A N 1
ATOM 653 C CA . PHE A 1 87 ? -11.861 16.168 -7.921 1.00 92.12 87 PHE A CA 1
ATOM 654 C C . PHE A 1 87 ? -11.325 15.064 -8.837 1.00 92.12 87 PHE A C 1
ATOM 656 O O . PHE A 1 87 ? -10.120 14.994 -9.060 1.00 92.12 87 PHE A O 1
ATOM 663 N N . GLY A 1 88 ? -12.204 14.244 -9.418 1.00 92.62 88 GLY A N 1
ATOM 664 C CA . GLY A 1 88 ? -11.828 13.222 -10.391 1.00 92.62 88 GLY A CA 1
ATOM 665 C C . GLY A 1 88 ? -11.165 13.814 -11.635 1.00 92.62 88 GLY A C 1
ATOM 666 O O . GLY A 1 88 ? -10.105 13.342 -12.038 1.00 92.62 88 GLY A O 1
ATOM 667 N N . LEU A 1 89 ? -11.733 14.883 -12.204 1.00 94.19 89 LEU A N 1
ATOM 668 C CA . LEU A 1 89 ? -11.150 15.594 -13.346 1.00 94.19 89 LEU A CA 1
ATOM 669 C C . LEU A 1 89 ? -9.818 16.261 -12.991 1.00 94.19 89 LEU A C 1
ATOM 671 O O . LEU A 1 89 ? -8.891 16.218 -13.795 1.00 94.19 89 LEU A O 1
ATOM 675 N N . ILE A 1 90 ? -9.696 16.832 -11.788 1.00 94.12 90 ILE A N 1
ATOM 676 C CA . ILE A 1 90 ? -8.437 17.413 -11.302 1.00 94.12 90 ILE A CA 1
ATOM 677 C C . ILE A 1 90 ? -7.355 16.332 -11.202 1.00 94.12 90 ILE A C 1
ATOM 679 O O . ILE A 1 90 ? -6.274 16.507 -11.758 1.00 94.12 90 ILE A O 1
ATOM 683 N N . PHE A 1 91 ? -7.628 15.204 -10.540 1.00 92.12 91 PHE A N 1
ATOM 684 C CA . PHE A 1 91 ? -6.646 14.124 -10.406 1.00 92.12 91 PHE A CA 1
ATOM 685 C C . PHE A 1 91 ? -6.293 13.486 -11.748 1.00 92.12 91 PHE A C 1
ATOM 687 O O . PHE A 1 91 ? -5.123 13.191 -11.982 1.00 92.12 91 PHE A O 1
ATOM 694 N N . LEU A 1 92 ? -7.267 13.328 -12.646 1.00 91.69 92 LEU A N 1
ATOM 695 C CA . LEU A 1 92 ? -7.018 12.856 -14.005 1.00 91.69 92 LEU A CA 1
ATOM 696 C C . LEU A 1 92 ? -6.128 13.835 -14.781 1.00 91.69 92 LEU A C 1
ATOM 698 O O . LEU A 1 92 ? -5.168 13.411 -15.416 1.00 91.69 92 LEU A O 1
ATOM 702 N N . GLY A 1 93 ? -6.405 15.138 -14.690 1.00 93.12 93 GLY A N 1
ATOM 703 C CA . GLY A 1 93 ? -5.589 16.180 -15.311 1.00 93.12 93 GLY A CA 1
ATOM 704 C C . GLY A 1 93 ? -4.157 16.198 -14.777 1.00 93.12 93 GLY A C 1
ATOM 705 O O . GLY A 1 93 ? -3.220 16.281 -15.566 1.00 93.12 93 GLY A O 1
ATOM 706 N N . ILE A 1 94 ? -3.973 16.047 -13.460 1.00 92.06 94 ILE A N 1
ATOM 707 C CA . ILE A 1 94 ? -2.646 15.924 -12.836 1.00 92.06 94 ILE A CA 1
ATOM 708 C C . ILE A 1 94 ? -1.928 14.668 -13.340 1.00 92.06 94 ILE A C 1
ATOM 710 O O . ILE A 1 94 ? -0.766 14.757 -13.717 1.00 92.06 94 ILE A O 1
ATOM 714 N N . ALA A 1 95 ? -2.604 13.517 -13.384 1.00 89.62 95 ALA A N 1
ATOM 715 C CA . ALA A 1 95 ? -2.009 12.270 -13.858 1.00 89.62 95 ALA A CA 1
ATOM 716 C C . ALA A 1 95 ? -1.565 12.364 -15.327 1.00 89.62 95 ALA A C 1
ATOM 718 O O . ALA A 1 95 ? -0.448 11.976 -15.651 1.00 89.62 95 ALA A O 1
ATOM 719 N N . ILE A 1 96 ? -2.402 12.938 -16.199 1.00 90.25 96 ILE A N 1
ATOM 720 C CA . ILE A 1 96 ? -2.059 13.186 -17.607 1.00 90.25 96 ILE A CA 1
ATOM 721 C C . ILE A 1 96 ? -0.896 14.181 -17.711 1.00 90.25 96 ILE A C 1
ATOM 723 O O . ILE A 1 96 ? 0.041 13.956 -18.467 1.00 90.25 96 ILE A O 1
ATOM 727 N N . GLY A 1 97 ? -0.929 15.274 -16.945 1.00 90.81 97 GLY A N 1
ATOM 728 C CA . GLY A 1 97 ? 0.146 16.266 -16.939 1.00 90.81 97 GLY A CA 1
ATOM 729 C C . GLY A 1 97 ? 1.490 15.679 -16.501 1.00 90.81 97 GLY A C 1
ATOM 730 O O . GLY A 1 97 ? 2.512 15.979 -17.113 1.00 90.81 97 GLY A O 1
ATOM 731 N N . LEU A 1 98 ? 1.487 14.810 -15.486 1.00 88.19 98 LEU A N 1
ATOM 732 C CA . LEU A 1 98 ? 2.680 14.098 -15.026 1.00 88.19 98 LEU A CA 1
ATOM 733 C C . LEU A 1 98 ? 3.211 13.126 -16.081 1.00 88.19 98 LEU A C 1
ATOM 735 O O . LEU A 1 98 ? 4.413 13.115 -16.310 1.00 88.19 98 LEU A O 1
ATOM 739 N N . GLU A 1 99 ? 2.335 12.392 -16.766 1.00 86.25 99 GLU A N 1
ATOM 740 C CA . GLU A 1 99 ? 2.707 11.482 -17.859 1.00 86.25 99 GLU A CA 1
ATOM 741 C C . GLU A 1 99 ? 3.432 12.212 -19.008 1.00 86.25 99 GLU A C 1
ATOM 743 O O . GLU A 1 99 ? 4.364 11.671 -19.603 1.00 86.25 99 GLU A O 1
ATOM 748 N N . PHE A 1 100 ? 3.042 13.458 -19.307 1.00 87.75 100 PHE A N 1
ATOM 749 C CA . PHE A 1 100 ? 3.734 14.293 -20.298 1.00 87.75 100 PHE A CA 1
ATOM 750 C C . PHE A 1 100 ? 5.040 14.903 -19.776 1.00 87.75 100 PHE A C 1
ATOM 752 O O . PHE A 1 100 ? 5.974 15.089 -20.554 1.00 87.75 100 PHE A O 1
ATOM 759 N N . ALA A 1 101 ? 5.102 15.257 -18.491 1.00 90.31 101 ALA A N 1
ATOM 760 C CA . ALA A 1 101 ? 6.277 15.890 -17.894 1.00 90.31 101 ALA A CA 1
ATOM 761 C C . ALA A 1 101 ? 7.409 14.889 -17.613 1.00 90.31 101 ALA A C 1
ATOM 763 O O . ALA A 1 101 ? 8.579 15.216 -17.803 1.00 90.31 101 ALA A O 1
ATOM 764 N N . VAL A 1 102 ? 7.059 13.685 -17.159 1.00 87.12 102 VAL A N 1
ATOM 765 C CA . VAL A 1 102 ? 7.980 12.597 -16.818 1.00 87.12 102 VAL A CA 1
ATOM 766 C C . VAL A 1 102 ? 7.407 11.306 -17.411 1.00 87.12 102 VAL A C 1
ATOM 768 O O . VAL A 1 102 ? 6.555 10.668 -16.790 1.00 87.12 102 VAL A O 1
ATOM 771 N N . PRO A 1 103 ? 7.818 10.931 -18.636 1.00 84.06 103 PRO A N 1
ATOM 772 C CA . PRO A 1 103 ? 7.313 9.725 -19.276 1.00 84.06 103 PRO A CA 1
ATOM 773 C C . PRO A 1 103 ? 7.703 8.491 -18.462 1.00 84.06 103 PRO A C 1
ATOM 775 O O . PRO A 1 103 ? 8.882 8.186 -18.363 1.00 84.06 103 PRO A O 1
ATOM 778 N N . TRP A 1 104 ? 6.737 7.722 -17.957 1.00 83.38 104 TRP A N 1
ATOM 779 C CA . TRP A 1 104 ? 6.977 6.536 -17.107 1.00 83.38 104 TRP A CA 1
ATOM 780 C C . TRP A 1 104 ? 7.985 5.516 -17.661 1.00 83.38 104 TRP A C 1
ATOM 782 O O . TRP A 1 104 ? 8.556 4.733 -16.907 1.00 83.38 104 TRP A O 1
ATOM 792 N N . LYS A 1 105 ? 8.212 5.494 -18.980 1.00 78.12 105 LYS A N 1
ATOM 793 C CA . LYS A 1 105 ? 9.223 4.634 -19.608 1.00 78.12 105 LYS A CA 1
ATOM 794 C C . LYS A 1 105 ? 10.650 4.985 -19.177 1.00 78.12 105 LYS A C 1
ATOM 796 O O . LYS A 1 105 ? 11.498 4.101 -19.214 1.00 78.12 105 LYS A O 1
ATOM 801 N N . SER A 1 106 ? 10.918 6.228 -18.764 1.00 79.56 106 SER A N 1
ATOM 802 C CA . SER A 1 106 ? 12.223 6.621 -18.217 1.00 79.56 106 SER A CA 1
ATOM 803 C C . SER A 1 106 ? 12.529 5.968 -16.874 1.00 79.56 106 SER A C 1
ATOM 805 O O . SER A 1 106 ? 13.695 5.867 -16.514 1.00 79.56 106 SER A O 1
ATOM 807 N N . ASP A 1 107 ? 11.498 5.514 -16.160 1.00 74.81 107 ASP A N 1
ATOM 808 C CA . ASP A 1 107 ? 11.618 4.937 -14.818 1.00 74.81 107 ASP A CA 1
ATOM 809 C C . ASP A 1 107 ? 11.789 3.408 -14.855 1.00 74.81 107 ASP A C 1
ATOM 811 O O . ASP A 1 107 ? 11.886 2.752 -13.818 1.00 74.81 107 ASP A O 1
ATOM 815 N N . LEU A 1 108 ? 11.782 2.806 -16.049 1.00 74.75 108 LEU A N 1
ATOM 816 C CA . LEU A 1 108 ? 11.916 1.364 -16.214 1.00 74.75 108 LEU A CA 1
ATOM 817 C C . LEU A 1 108 ? 13.387 0.964 -16.273 1.00 74.75 108 LEU A C 1
ATOM 819 O O . LEU A 1 108 ? 14.146 1.450 -17.110 1.00 74.75 108 LEU A O 1
ATOM 823 N N . ASN A 1 109 ? 13.765 -0.007 -15.441 1.00 72.75 109 ASN A N 1
ATOM 824 C CA . ASN A 1 109 ? 15.105 -0.572 -15.476 1.00 72.75 109 ASN A CA 1
ATOM 825 C C . ASN A 1 109 ? 15.363 -1.261 -16.843 1.00 72.75 109 ASN A C 1
ATOM 827 O O . ASN A 1 109 ? 14.626 -2.193 -17.202 1.00 72.75 109 ASN A O 1
ATOM 831 N N . PRO A 1 110 ? 16.408 -0.861 -17.596 1.00 70.50 110 PRO A N 1
ATOM 832 C CA . PRO A 1 110 ? 16.730 -1.439 -18.904 1.00 70.50 110 PRO A CA 1
ATOM 833 C C . PRO A 1 110 ? 16.954 -2.959 -18.873 1.00 70.50 110 PRO A C 1
ATOM 835 O O . PRO A 1 110 ? 16.622 -3.665 -19.830 1.00 70.50 110 PRO A O 1
ATOM 838 N N . ASP A 1 111 ? 17.450 -3.496 -17.757 1.00 68.88 111 ASP A N 1
ATOM 839 C CA . ASP A 1 111 ? 17.666 -4.933 -17.575 1.00 68.88 111 ASP A CA 1
ATOM 840 C C . ASP A 1 111 ? 16.348 -5.702 -17.428 1.00 68.88 111 ASP A C 1
ATOM 842 O O . ASP A 1 111 ? 16.262 -6.867 -17.811 1.00 68.88 111 ASP A O 1
ATOM 846 N N . LEU A 1 112 ? 15.300 -5.071 -16.889 1.00 65.62 112 LEU A N 1
ATOM 847 C CA . LEU A 1 112 ? 13.964 -5.671 -16.814 1.00 65.62 112 LEU A CA 1
ATOM 848 C C . LEU A 1 112 ? 13.270 -5.645 -18.176 1.00 65.62 112 LEU A C 1
ATOM 850 O O . LEU A 1 112 ? 12.589 -6.605 -18.533 1.00 65.62 112 LEU A O 1
ATOM 854 N N . LEU A 1 113 ? 13.483 -4.581 -18.953 1.00 66.25 113 LEU A N 1
ATOM 855 C CA . LEU A 1 113 ? 12.969 -4.464 -20.317 1.00 66.25 113 LEU A CA 1
ATOM 856 C C . LEU A 1 113 ? 13.619 -5.474 -21.268 1.00 66.25 113 LEU A C 1
ATOM 858 O O . LEU A 1 113 ? 12.922 -6.067 -22.085 1.00 66.25 113 LEU A O 1
ATOM 862 N N . SER A 1 114 ? 14.925 -5.720 -21.130 1.00 64.12 114 SER A N 1
ATOM 863 C CA . SER A 1 114 ? 15.643 -6.709 -21.947 1.00 64.12 114 SER A CA 1
ATOM 864 C C . SER A 1 114 ? 15.319 -8.164 -21.584 1.00 64.12 114 SER A C 1
ATOM 866 O O . SER A 1 114 ? 15.407 -9.043 -22.441 1.00 64.12 114 SER A O 1
ATOM 868 N N . LYS A 1 115 ? 14.922 -8.432 -20.330 1.00 62.59 115 LYS A N 1
ATOM 869 C CA . LYS A 1 115 ? 14.473 -9.758 -19.854 1.00 62.59 115 LYS A CA 1
ATOM 870 C C . LYS A 1 115 ? 12.985 -10.027 -20.110 1.00 62.59 115 LYS A C 1
ATOM 872 O O . LYS A 1 115 ? 12.579 -11.190 -20.141 1.00 62.59 115 LYS A O 1
ATOM 877 N N . GLY A 1 116 ? 12.185 -8.972 -20.272 1.00 61.88 116 GLY A N 1
ATOM 878 C CA . GLY A 1 116 ? 10.763 -9.053 -20.591 1.00 61.88 116 GLY A CA 1
ATOM 879 C C . GLY A 1 116 ? 10.505 -9.761 -21.921 1.00 61.88 116 GLY A C 1
ATOM 880 O O . GLY A 1 116 ? 11.291 -9.667 -22.859 1.00 61.88 116 GLY A O 1
ATOM 881 N N . THR A 1 117 ? 9.388 -10.483 -22.029 1.00 56.53 117 THR A N 1
ATOM 882 C CA . THR A 1 117 ? 9.060 -11.248 -23.247 1.00 56.53 117 THR A CA 1
ATOM 883 C C . THR A 1 117 ? 8.648 -10.377 -24.436 1.00 56.53 117 THR A C 1
ATOM 885 O O . THR A 1 117 ? 8.568 -10.894 -25.550 1.00 56.53 117 THR A O 1
ATOM 888 N N . VAL A 1 118 ? 8.384 -9.082 -24.223 1.00 58.97 118 VAL A N 1
ATOM 889 C CA . VAL A 1 118 ? 7.885 -8.144 -25.238 1.00 58.97 118 VAL A CA 1
ATOM 890 C C . VAL A 1 118 ? 8.343 -6.722 -24.888 1.00 58.97 118 VAL A C 1
ATOM 892 O O . VAL A 1 118 ? 8.122 -6.268 -23.762 1.00 58.97 118 VAL A O 1
ATOM 895 N N . ASN A 1 119 ? 8.949 -6.013 -25.846 1.00 60.38 119 ASN A N 1
ATOM 896 C CA . ASN A 1 119 ? 9.209 -4.578 -25.736 1.00 60.38 119 ASN A CA 1
ATOM 897 C C . ASN A 1 119 ? 7.859 -3.837 -25.612 1.00 60.38 119 ASN A C 1
ATOM 899 O O . ASN A 1 119 ? 6.991 -4.067 -26.454 1.00 60.38 119 ASN A O 1
ATOM 903 N N . PRO A 1 120 ? 7.646 -2.956 -24.613 1.00 58.91 120 PRO A N 1
ATOM 904 C CA . PRO A 1 120 ? 6.408 -2.179 -24.487 1.00 58.91 120 PRO A CA 1
ATOM 905 C C . PRO A 1 120 ? 6.034 -1.369 -25.738 1.00 58.91 120 PRO A C 1
ATOM 907 O O . PRO A 1 120 ? 4.877 -0.973 -25.876 1.00 58.91 120 PRO A O 1
ATOM 910 N N . ASP A 1 121 ? 7.005 -1.113 -26.621 1.00 57.62 121 ASP A N 1
ATOM 911 C CA . ASP A 1 121 ? 6.829 -0.394 -27.884 1.00 57.62 121 ASP A CA 1
ATOM 912 C C . ASP A 1 121 ? 6.394 -1.286 -29.063 1.00 57.62 121 ASP A C 1
ATOM 914 O O . ASP A 1 121 ? 5.855 -0.773 -30.045 1.00 57.62 121 ASP A O 1
ATOM 918 N N . ASP A 1 122 ? 6.566 -2.609 -28.971 1.00 55.06 122 ASP A N 1
ATOM 919 C CA . ASP A 1 122 ? 6.254 -3.544 -30.056 1.00 55.06 122 ASP A CA 1
ATOM 920 C C . ASP A 1 122 ? 4.831 -4.115 -29.907 1.00 55.06 122 ASP A C 1
ATOM 922 O O . ASP A 1 122 ? 4.497 -4.836 -28.965 1.00 55.06 122 ASP A O 1
ATOM 926 N N . ALA A 1 123 ? 3.968 -3.822 -30.883 1.00 45.78 123 ALA A N 1
ATOM 927 C CA . ALA A 1 123 ? 2.524 -4.086 -30.844 1.00 45.78 123 ALA A CA 1
ATOM 928 C C . ALA A 1 123 ? 2.095 -5.566 -31.007 1.00 45.78 123 ALA A C 1
ATOM 930 O O . ALA A 1 123 ? 0.911 -5.839 -31.206 1.00 45.78 123 ALA A O 1
ATOM 931 N N . THR A 1 124 ? 3.012 -6.538 -30.958 1.00 44.62 124 THR A N 1
ATOM 932 C CA . THR A 1 124 ? 2.743 -7.934 -31.378 1.00 44.62 124 THR A CA 1
ATOM 933 C C . THR A 1 124 ? 3.005 -9.000 -30.309 1.00 44.62 124 THR A C 1
ATOM 935 O O . THR A 1 124 ? 3.237 -10.162 -30.637 1.00 44.62 124 THR A O 1
ATOM 938 N N . GLY A 1 125 ? 2.938 -8.640 -29.027 1.00 57.94 125 GLY A N 1
ATOM 939 C CA . GLY A 1 125 ? 3.030 -9.587 -27.910 1.00 57.94 125 GLY A CA 1
ATOM 940 C C . GLY A 1 125 ? 1.711 -9.827 -27.165 1.00 57.94 125 GLY A C 1
ATOM 941 O O . GLY A 1 125 ? 0.782 -9.024 -27.220 1.00 57.94 125 GLY A O 1
ATOM 942 N N . HIS A 1 126 ? 1.627 -10.937 -26.423 1.00 66.88 126 HIS A N 1
ATOM 943 C CA . HIS A 1 126 ? 0.507 -11.210 -25.516 1.00 66.88 126 HIS A CA 1
ATOM 944 C C . HIS A 1 126 ? 0.503 -10.163 -24.388 1.00 66.88 126 HIS A C 1
ATOM 946 O O . HIS A 1 126 ? 1.452 -10.104 -23.614 1.00 66.88 126 HIS A O 1
ATOM 952 N N . PHE A 1 127 ? -0.560 -9.359 -24.265 1.00 73.69 127 PHE A N 1
ATOM 953 C CA . PHE A 1 127 ? -0.674 -8.241 -23.305 1.00 73.69 127 PHE A CA 1
ATOM 954 C C . PHE A 1 127 ? -0.298 -8.611 -21.853 1.00 73.69 127 PHE A C 1
ATOM 956 O O . PHE A 1 127 ? 0.341 -7.831 -21.149 1.00 73.69 127 PHE A O 1
ATOM 963 N N . LEU A 1 128 ? -0.616 -9.839 -21.417 1.00 74.12 128 LEU A N 1
ATOM 964 C CA . LEU A 1 128 ? -0.268 -10.342 -20.076 1.00 74.12 128 LEU A CA 1
ATOM 965 C C . LEU A 1 128 ? 1.224 -10.682 -19.875 1.00 74.12 128 LEU A C 1
ATOM 967 O O . LEU A 1 128 ? 1.614 -10.975 -18.752 1.00 74.12 128 LEU A O 1
ATOM 971 N N . GLY A 1 129 ? 2.033 -10.690 -20.937 1.00 72.00 129 GLY A N 1
ATOM 972 C CA . GLY A 1 129 ? 3.481 -10.930 -20.891 1.00 72.00 129 GLY A CA 1
ATOM 973 C C . GLY A 1 129 ? 4.326 -9.652 -20.910 1.00 72.00 129 GLY A C 1
ATOM 974 O O . GLY A 1 129 ? 5.549 -9.727 -20.858 1.00 72.00 129 GLY A O 1
ATOM 975 N N . LEU A 1 130 ? 3.707 -8.469 -20.982 1.00 77.25 130 LEU A N 1
ATOM 976 C CA . LEU A 1 130 ? 4.443 -7.206 -20.900 1.00 77.25 130 LEU A CA 1
ATOM 977 C C . LEU A 1 130 ? 5.156 -7.091 -19.543 1.00 77.25 130 LEU A C 1
ATOM 979 O O . LEU A 1 130 ? 4.587 -7.423 -18.500 1.00 77.25 130 LEU A O 1
ATOM 983 N N . ALA A 1 131 ? 6.402 -6.611 -19.551 1.00 76.88 131 ALA A N 1
ATOM 984 C CA . ALA A 1 131 ? 7.180 -6.409 -18.326 1.00 76.88 131 ALA A CA 1
ATOM 985 C C . ALA A 1 131 ? 6.612 -5.276 -17.454 1.00 76.88 131 ALA A C 1
ATOM 987 O O . ALA A 1 131 ? 6.648 -5.355 -16.229 1.00 76.88 131 ALA A O 1
ATOM 988 N N . ALA A 1 132 ? 6.058 -4.243 -18.090 1.00 80.75 132 ALA A N 1
ATOM 989 C CA . ALA A 1 132 ? 5.396 -3.128 -17.432 1.00 80.75 132 ALA A CA 1
ATOM 990 C C . ALA A 1 132 ? 4.212 -2.650 -18.275 1.00 80.75 132 ALA A C 1
ATOM 992 O O . ALA A 1 132 ? 4.254 -2.680 -19.506 1.00 80.75 132 ALA A O 1
ATOM 993 N N . TRP A 1 133 ? 3.144 -2.224 -17.605 1.00 83.56 133 TRP A N 1
ATOM 994 C CA . TRP A 1 133 ? 1.957 -1.654 -18.238 1.00 83.56 133 TRP A CA 1
ATOM 995 C C . TRP A 1 133 ? 1.918 -0.142 -18.006 1.00 83.56 133 TRP A C 1
ATOM 997 O O . TRP A 1 133 ? 2.378 0.310 -16.953 1.00 83.56 133 TRP A O 1
ATOM 1007 N N . PRO A 1 134 ? 1.314 0.635 -18.926 1.00 83.81 134 PRO A N 1
ATOM 1008 C CA . PRO A 1 134 ? 1.123 2.064 -18.725 1.00 83.81 134 PRO A CA 1
ATOM 1009 C C . PRO A 1 134 ? 0.424 2.350 -17.383 1.00 83.81 134 PRO A C 1
ATOM 1011 O O . PRO A 1 134 ? -0.599 1.714 -17.087 1.00 83.81 134 PRO A O 1
ATOM 1014 N N . PRO A 1 135 ? 0.904 3.319 -16.579 1.00 88.06 135 PRO A N 1
ATOM 1015 C CA . PRO A 1 135 ? 0.321 3.630 -15.272 1.00 88.06 135 PRO A CA 1
ATOM 1016 C C . PRO A 1 135 ? -1.174 3.955 -15.330 1.00 88.06 135 PRO A C 1
ATOM 1018 O O . PRO A 1 135 ? -1.927 3.586 -14.428 1.00 88.06 135 PRO A O 1
ATOM 1021 N N . SER A 1 136 ? -1.627 4.588 -16.415 1.00 87.38 136 SER A N 1
ATOM 1022 C CA . SER A 1 136 ? -3.039 4.888 -16.669 1.00 87.38 136 SER A CA 1
ATOM 1023 C C . SER A 1 136 ? -3.902 3.627 -16.792 1.00 87.38 136 SER A C 1
ATOM 1025 O O . SER A 1 136 ? -4.983 3.566 -16.203 1.00 87.38 136 SER A O 1
ATOM 1027 N N . ALA A 1 137 ? -3.414 2.591 -17.483 1.00 87.44 137 ALA A N 1
ATOM 1028 C CA . ALA A 1 137 ? -4.098 1.306 -17.617 1.00 87.44 137 ALA A CA 1
ATOM 1029 C C . ALA A 1 137 ? -4.157 0.561 -16.274 1.00 87.44 137 ALA A C 1
ATOM 1031 O O . ALA A 1 137 ? -5.216 0.065 -15.884 1.00 87.44 137 ALA A O 1
ATOM 1032 N N . CYS A 1 138 ? -3.050 0.549 -15.525 1.00 89.50 138 CYS A N 1
ATOM 1033 C CA . CYS A 1 138 ? -2.999 -0.003 -14.170 1.00 89.50 138 CYS A CA 1
ATOM 1034 C C . CYS A 1 138 ? -3.972 0.717 -13.226 1.00 89.50 138 CYS A C 1
ATOM 1036 O O . CYS A 1 138 ? -4.734 0.071 -12.507 1.00 89.50 138 CYS A O 1
ATOM 1038 N N . GLY A 1 139 ? -3.986 2.053 -13.254 1.00 90.50 139 GLY A N 1
ATOM 1039 C CA . GLY A 1 139 ? -4.877 2.883 -12.446 1.00 90.50 139 GLY A CA 1
ATOM 1040 C C . GLY A 1 139 ? -6.351 2.641 -12.766 1.00 90.50 139 GLY A C 1
ATOM 1041 O O . GLY A 1 139 ? -7.149 2.437 -11.850 1.00 90.50 139 GLY A O 1
ATOM 1042 N N . ALA A 1 140 ? -6.710 2.574 -14.051 1.00 90.31 140 ALA A N 1
ATOM 1043 C CA . ALA A 1 140 ? -8.061 2.226 -14.486 1.00 90.31 140 ALA A CA 1
ATOM 1044 C C . ALA A 1 140 ? -8.461 0.814 -14.025 1.00 90.31 140 ALA A C 1
ATOM 1046 O O . ALA A 1 140 ? -9.558 0.629 -13.498 1.00 90.31 140 ALA A O 1
ATOM 1047 N N . GLY A 1 141 ? -7.560 -0.166 -14.146 1.00 91.81 141 GLY A N 1
ATOM 1048 C CA . GLY A 1 141 ? -7.784 -1.536 -13.680 1.00 91.81 141 GLY A CA 1
ATOM 1049 C C . GLY A 1 141 ? -8.029 -1.621 -12.172 1.00 91.81 141 GLY A C 1
ATOM 1050 O O . GLY A 1 141 ? -8.999 -2.242 -11.736 1.00 91.81 141 GLY A O 1
ATOM 1051 N N . VAL A 1 142 ? -7.210 -0.945 -11.361 1.00 90.44 142 VAL A N 1
ATOM 1052 C CA . VAL A 1 142 ? -7.392 -0.882 -9.900 1.00 90.44 142 VAL A CA 1
ATOM 1053 C C . VAL A 1 142 ? -8.676 -0.134 -9.528 1.00 90.44 142 VAL A C 1
ATOM 1055 O O . VAL A 1 142 ? -9.382 -0.558 -8.612 1.00 90.44 142 VAL A O 1
ATOM 1058 N N . GLY A 1 143 ? -9.023 0.936 -10.248 1.00 91.25 143 GLY A N 1
ATOM 1059 C CA . GLY A 1 143 ? -10.274 1.673 -10.056 1.00 91.25 143 GLY A CA 1
ATOM 1060 C C . GLY A 1 143 ? -11.515 0.819 -10.336 1.00 91.25 143 GLY A C 1
ATOM 1061 O O . GLY A 1 143 ? -12.435 0.777 -9.517 1.00 91.25 143 GLY A O 1
ATOM 1062 N N . LEU A 1 144 ? -11.518 0.072 -11.443 1.00 92.00 144 LEU A N 1
ATOM 1063 C CA . LEU A 1 144 ? -12.580 -0.884 -11.778 1.00 92.00 144 LEU A CA 1
ATOM 1064 C C . LEU A 1 144 ? -12.663 -2.022 -10.756 1.00 92.00 144 LEU A C 1
ATOM 1066 O O . LEU A 1 144 ? -13.758 -2.402 -10.340 1.00 92.00 144 LEU A O 1
ATOM 1070 N N . LEU A 1 145 ? -11.518 -2.532 -10.295 1.00 90.00 145 LEU A N 1
ATOM 1071 C CA . LEU A 1 145 ? -11.471 -3.536 -9.236 1.00 90.00 145 LEU A CA 1
ATOM 1072 C C . LEU A 1 145 ? -12.073 -3.000 -7.933 1.00 90.00 145 LEU A C 1
ATOM 1074 O O . LEU A 1 145 ? -12.833 -3.702 -7.269 1.00 90.00 145 LEU A O 1
ATOM 1078 N N . GLN A 1 146 ? -11.779 -1.751 -7.570 1.00 90.38 146 GLN A N 1
ATOM 1079 C CA . GLN A 1 146 ? -12.378 -1.118 -6.399 1.00 90.38 146 GLN A CA 1
ATOM 1080 C C . GLN A 1 146 ? -13.897 -0.988 -6.544 1.00 90.38 146 GLN A C 1
ATOM 1082 O O . GLN A 1 146 ? -14.615 -1.276 -5.587 1.00 90.38 146 GLN A O 1
ATOM 1087 N N . LEU A 1 147 ? -14.391 -0.605 -7.727 1.00 89.88 147 LEU A N 1
ATOM 1088 C CA . LEU A 1 147 ? -15.825 -0.549 -8.014 1.00 89.88 147 LEU A CA 1
ATOM 1089 C C . LEU A 1 147 ? -16.477 -1.926 -7.834 1.00 89.88 147 LEU A C 1
ATOM 1091 O O . LEU A 1 147 ? -17.505 -2.033 -7.168 1.00 89.88 147 LEU A O 1
ATOM 1095 N N . PHE A 1 148 ? -15.849 -2.981 -8.357 1.00 89.56 148 PHE A N 1
ATOM 1096 C CA . PHE A 1 148 ? -16.308 -4.358 -8.189 1.00 89.56 148 PHE A CA 1
ATOM 1097 C C . PHE A 1 148 ? -16.371 -4.762 -6.709 1.00 89.56 148 PHE A C 1
ATOM 1099 O O . PHE A 1 148 ? -17.401 -5.242 -6.237 1.00 89.56 148 PHE A O 1
ATOM 1106 N N . PHE A 1 149 ? -15.298 -4.527 -5.949 1.00 86.62 149 PHE A N 1
ATOM 1107 C CA . PHE A 1 149 ? -15.247 -4.840 -4.518 1.00 86.62 149 PHE A CA 1
ATOM 1108 C C . PHE A 1 149 ? -16.314 -4.081 -3.727 1.00 86.62 149 PHE A C 1
ATOM 1110 O O . PHE A 1 149 ? -16.967 -4.646 -2.851 1.00 86.62 149 PHE A O 1
ATOM 1117 N N . MET A 1 150 ? -16.530 -2.812 -4.049 1.00 86.56 150 MET A N 1
ATOM 1118 C CA . MET A 1 150 ? -17.512 -2.007 -3.342 1.00 86.56 150 MET A CA 1
ATOM 1119 C C . MET A 1 150 ? -18.947 -2.432 -3.678 1.00 86.56 150 MET A C 1
ATOM 1121 O O . MET A 1 150 ? -19.770 -2.515 -2.771 1.00 86.56 150 MET A O 1
ATOM 1125 N N . TYR A 1 151 ? -19.230 -2.748 -4.945 1.00 88.44 151 TYR A N 1
ATOM 1126 C CA . TYR A 1 151 ? -20.559 -3.154 -5.403 1.00 88.44 151 TYR A CA 1
ATOM 1127 C C . TYR A 1 151 ? -20.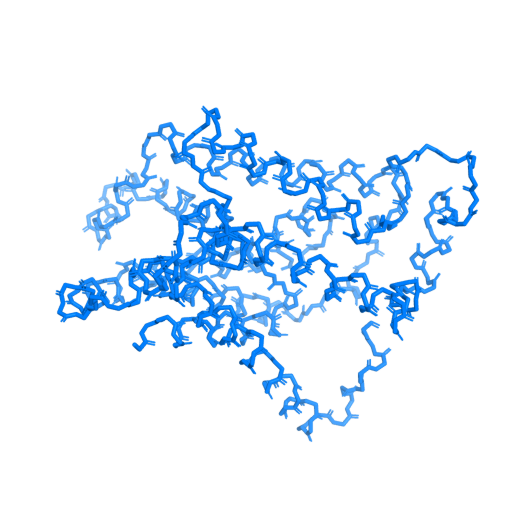951 -4.559 -4.924 1.00 88.44 151 TYR A C 1
ATOM 1129 O O . TYR A 1 151 ? -22.058 -4.746 -4.431 1.00 88.44 151 TYR A O 1
ATOM 1137 N N . PHE A 1 152 ? -20.051 -5.544 -5.032 1.00 86.88 152 PHE A N 1
ATOM 1138 C CA . PHE A 1 152 ? -20.367 -6.942 -4.706 1.00 86.88 152 PHE A CA 1
ATOM 1139 C C . PHE A 1 152 ? -20.036 -7.340 -3.266 1.00 86.88 152 PHE A C 1
ATOM 1141 O O . PHE A 1 152 ? -20.686 -8.220 -2.708 1.00 86.88 152 PHE A O 1
ATOM 1148 N N . LEU A 1 153 ? -19.000 -6.747 -2.669 1.00 82.44 153 LEU A N 1
ATOM 1149 C CA . LEU A 1 153 ? -18.463 -7.178 -1.371 1.00 82.44 153 LEU A CA 1
ATOM 1150 C C . LEU A 1 153 ? -18.692 -6.140 -0.264 1.00 82.44 153 LEU A C 1
ATOM 1152 O O . LEU A 1 153 ? -18.311 -6.393 0.884 1.00 82.44 153 LEU A O 1
ATOM 1156 N N . GLU A 1 154 ? -19.291 -4.986 -0.596 1.00 82.38 154 GLU A N 1
ATOM 1157 C CA . GLU A 1 154 ? -19.521 -3.844 0.304 1.00 82.38 154 GLU A CA 1
ATOM 1158 C C . GLU A 1 154 ? -18.276 -3.485 1.128 1.00 82.38 154 GLU A C 1
ATOM 1160 O O . GLU A 1 154 ? -18.341 -3.182 2.329 1.00 82.38 154 GLU A O 1
ATOM 1165 N N . LYS A 1 155 ? -17.101 -3.609 0.506 1.00 81.19 155 LYS A N 1
ATOM 1166 C CA . LYS A 1 155 ? -15.819 -3.444 1.179 1.00 81.19 155 LYS A CA 1
ATOM 1167 C C . LYS A 1 155 ? -14.828 -2.733 0.272 1.00 81.19 155 LYS A C 1
ATOM 1169 O O . LYS A 1 155 ? -14.756 -3.000 -0.920 1.00 81.19 155 LYS A O 1
ATOM 1174 N N . SER A 1 156 ? -14.039 -1.847 0.866 1.00 81.69 156 SER A N 1
ATOM 1175 C CA . SER A 1 156 ? -12.926 -1.174 0.202 1.00 81.69 156 SER A CA 1
ATOM 1176 C C . SER A 1 156 ? -11.673 -2.055 0.113 1.00 81.69 156 SER A C 1
ATOM 1178 O O . SER A 1 156 ? -11.527 -3.054 0.831 1.00 81.69 156 SER A O 1
ATOM 1180 N N . LEU A 1 157 ? -10.735 -1.671 -0.759 1.00 80.44 157 LEU A N 1
ATOM 1181 C CA . LEU A 1 157 ? -9.471 -2.382 -0.951 1.00 80.44 157 LEU A CA 1
ATOM 1182 C C . LEU A 1 157 ? -8.528 -2.144 0.238 1.00 80.44 157 LEU A C 1
ATOM 1184 O O . LEU A 1 157 ? -7.991 -1.055 0.448 1.00 80.44 157 LEU A O 1
ATOM 1188 N N . GLY A 1 158 ? -8.270 -3.191 1.021 1.00 81.19 158 GLY A N 1
ATOM 1189 C CA . GLY A 1 158 ? -7.475 -3.093 2.247 1.00 81.19 158 GLY A CA 1
ATOM 1190 C C . GLY A 1 158 ? -6.494 -4.243 2.429 1.00 81.19 158 GLY A C 1
ATOM 1191 O O . GLY A 1 158 ? -6.828 -5.227 3.086 1.00 81.19 158 GLY A O 1
ATOM 1192 N N . ALA A 1 159 ? -5.260 -4.083 1.942 1.00 86.81 159 ALA A N 1
ATOM 1193 C CA . ALA A 1 159 ? -4.217 -5.106 2.068 1.00 86.81 159 ALA A CA 1
ATOM 1194 C C . ALA A 1 159 ? -3.823 -5.380 3.531 1.00 86.81 159 ALA A C 1
ATOM 1196 O O . ALA A 1 159 ? -3.707 -6.524 3.959 1.00 86.81 159 ALA A O 1
ATOM 1197 N N . SER A 1 160 ? -3.699 -4.327 4.346 1.00 91.06 160 SER A N 1
ATOM 1198 C CA . SER A 1 160 ? -3.298 -4.452 5.758 1.00 91.06 160 SER A CA 1
ATOM 1199 C C . SER A 1 160 ? -4.301 -5.225 6.628 1.00 91.06 160 SER A C 1
ATOM 1201 O O . SER A 1 160 ? -3.936 -5.741 7.680 1.00 91.06 160 SER A O 1
ATOM 1203 N N . SER A 1 161 ? -5.555 -5.365 6.188 1.00 90.44 161 SER A N 1
ATOM 1204 C CA . SER A 1 161 ? -6.548 -6.191 6.883 1.00 90.44 161 SER A CA 1
ATOM 1205 C C . SER A 1 161 ? -6.272 -7.686 6.734 1.00 90.44 161 SER A C 1
ATOM 1207 O O . SER A 1 161 ? -6.585 -8.435 7.653 1.00 90.44 161 SER A O 1
ATOM 1209 N N . ALA A 1 162 ? -5.640 -8.128 5.642 1.00 91.94 162 ALA A N 1
ATOM 1210 C CA . ALA A 1 162 ? -5.253 -9.527 5.471 1.00 91.94 162 ALA A CA 1
ATOM 1211 C C . ALA A 1 162 ? -4.245 -9.964 6.548 1.00 91.94 162 ALA A C 1
ATOM 1213 O O . ALA A 1 162 ? -4.408 -11.027 7.139 1.00 91.94 162 ALA A O 1
ATOM 1214 N N . PHE A 1 163 ? -3.286 -9.093 6.891 1.00 93.00 163 PHE A N 1
ATOM 1215 C CA . PHE A 1 163 ? -2.347 -9.314 7.999 1.00 93.00 163 PHE A CA 1
ATOM 1216 C C . PHE A 1 163 ? -3.060 -9.468 9.344 1.00 93.00 163 PHE A C 1
ATOM 1218 O O . PHE A 1 163 ? -2.722 -10.353 10.122 1.00 93.00 163 PHE A O 1
ATOM 1225 N N . THR A 1 164 ? -4.077 -8.642 9.610 1.00 91.75 164 THR A N 1
ATOM 1226 C CA . THR A 1 164 ? -4.879 -8.741 10.841 1.00 91.75 164 THR A CA 1
AT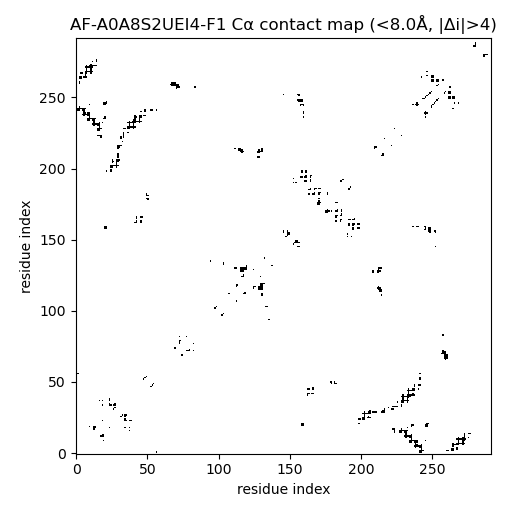OM 1227 C C . THR A 1 164 ? -5.676 -10.034 10.904 1.00 91.75 164 THR A C 1
ATOM 1229 O O . THR A 1 164 ? -5.674 -10.689 11.939 1.00 91.75 164 THR A O 1
ATOM 1232 N N . VAL A 1 165 ? -6.324 -10.432 9.808 1.00 91.62 165 VAL A N 1
ATOM 1233 C CA . VAL A 1 165 ? -7.102 -11.678 9.766 1.00 91.62 165 VAL A CA 1
ATOM 1234 C C . VAL A 1 165 ? -6.186 -12.891 9.910 1.00 91.62 165 VAL A C 1
ATOM 1236 O O . VAL A 1 165 ? -6.541 -13.825 10.624 1.00 91.62 165 VAL A O 1
ATOM 1239 N N . PHE A 1 166 ? -5.003 -12.864 9.290 1.00 91.19 166 PHE A N 1
ATOM 1240 C CA . PHE A 1 166 ? -3.996 -13.911 9.445 1.00 91.19 166 PHE A CA 1
ATOM 1241 C C . PHE A 1 166 ? -3.484 -13.997 10.889 1.00 91.19 166 PHE A C 1
ATOM 1243 O O . PHE A 1 166 ? -3.510 -15.073 11.480 1.00 91.19 166 PHE A O 1
ATOM 1250 N N . ALA A 1 167 ? -3.102 -12.865 11.492 1.00 90.00 167 ALA A N 1
ATOM 1251 C CA . ALA A 1 167 ? -2.697 -12.802 12.897 1.00 90.00 167 ALA A CA 1
ATOM 1252 C C . ALA A 1 167 ? -3.813 -13.309 13.832 1.00 90.00 167 ALA A C 1
ATOM 1254 O O . ALA A 1 167 ? -3.578 -14.105 14.737 1.00 90.00 167 ALA A O 1
ATOM 1255 N N . ALA A 1 168 ? -5.066 -12.945 13.561 1.00 89.50 168 ALA A N 1
ATOM 1256 C CA . ALA A 1 168 ? -6.203 -13.412 14.343 1.00 89.50 168 ALA A CA 1
ATOM 1257 C C . ALA A 1 168 ? -6.379 -14.940 14.301 1.00 89.50 168 ALA A C 1
ATOM 1259 O O . ALA A 1 168 ? -6.847 -15.515 15.281 1.00 89.50 168 ALA A O 1
ATOM 1260 N N . GLN A 1 169 ? -5.970 -15.637 13.231 1.00 89.25 169 GLN A N 1
ATOM 1261 C CA . GLN A 1 169 ? -6.087 -17.103 13.185 1.00 89.25 169 GLN A CA 1
ATOM 1262 C C . GLN A 1 169 ? -5.271 -17.799 14.283 1.00 89.25 169 GLN A C 1
ATOM 1264 O O . GLN A 1 169 ? -5.698 -18.836 14.788 1.00 89.25 169 GLN A O 1
ATOM 1269 N N . VAL A 1 170 ? -4.147 -17.222 14.710 1.00 85.56 170 VAL A N 1
ATOM 1270 C CA . VAL A 1 170 ? -3.336 -17.769 15.811 1.00 85.56 170 VAL A CA 1
ATOM 1271 C C . VAL A 1 170 ? -4.015 -17.538 17.166 1.00 85.56 170 VAL A C 1
ATOM 1273 O O . VAL A 1 170 ? -3.917 -18.381 18.057 1.00 85.56 170 VAL A O 1
ATOM 1276 N N . CYS A 1 171 ? -4.798 -16.463 17.309 1.00 83.06 171 CYS A N 1
ATOM 1277 C CA . CYS A 1 171 ? -5.614 -16.199 18.501 1.00 83.06 171 CYS A CA 1
ATOM 1278 C C . CYS A 1 171 ? -6.713 -17.254 18.735 1.00 83.06 171 CYS A C 1
ATOM 1280 O O . CYS A 1 171 ? -7.326 -17.270 19.799 1.00 83.06 171 CYS A O 1
ATOM 1282 N N . ARG A 1 172 ? -6.937 -18.195 17.803 1.00 83.31 172 ARG A N 1
ATOM 1283 C CA . ARG A 1 172 ? -7.787 -19.378 18.045 1.00 83.31 172 ARG A CA 1
ATOM 1284 C C . ARG A 1 172 ? -7.221 -20.294 19.133 1.00 83.31 172 ARG A C 1
ATOM 1286 O O . ARG A 1 172 ? -7.972 -21.050 19.749 1.00 83.31 172 ARG A O 1
ATOM 1293 N N . ILE A 1 173 ? -5.918 -20.218 19.401 1.00 85.69 173 ILE A N 1
ATOM 1294 C CA . ILE A 1 173 ? -5.299 -20.861 20.559 1.00 85.69 173 ILE A CA 1
ATOM 1295 C C . ILE A 1 173 ? -5.749 -20.097 21.808 1.00 85.69 173 ILE A C 1
ATOM 1297 O O . ILE A 1 173 ? -5.408 -18.927 21.966 1.00 85.69 173 ILE A O 1
ATOM 1301 N N . LYS A 1 174 ? -6.489 -20.761 22.710 1.00 84.44 174 LYS A N 1
ATOM 1302 C CA . LYS A 1 174 ? -7.150 -20.128 23.873 1.00 84.44 174 LYS A CA 1
ATOM 1303 C C . LYS A 1 174 ? -6.237 -19.195 24.675 1.00 84.44 174 LYS A C 1
ATOM 1305 O O . LYS A 1 174 ? -6.661 -18.101 25.020 1.00 84.44 174 LYS A O 1
ATOM 1310 N N . ILE A 1 175 ? -4.994 -19.609 24.925 1.00 85.75 175 ILE A N 1
ATOM 1311 C CA . ILE A 1 175 ? -4.002 -18.829 25.684 1.00 85.75 175 ILE A CA 1
ATOM 1312 C C . ILE A 1 175 ? -3.721 -17.483 24.998 1.00 85.75 175 ILE A C 1
ATOM 1314 O O . ILE A 1 175 ? -3.739 -16.434 25.634 1.00 85.75 175 ILE A O 1
ATOM 1318 N N . ILE A 1 176 ? -3.515 -17.505 23.681 1.00 80.50 176 ILE A N 1
ATOM 1319 C CA . ILE A 1 176 ? -3.189 -16.314 22.887 1.00 80.50 176 ILE A CA 1
ATOM 1320 C C . ILE A 1 176 ? -4.439 -15.449 22.683 1.00 80.50 176 ILE A C 1
ATOM 1322 O O . ILE A 1 176 ? -4.374 -14.227 22.796 1.00 80.50 176 ILE A O 1
ATOM 1326 N N . GLY A 1 177 ? -5.595 -16.072 22.437 1.00 81.12 177 GLY A N 1
ATOM 1327 C CA . GLY A 1 177 ? -6.873 -15.370 22.303 1.00 81.12 177 GLY A CA 1
ATOM 1328 C C . GLY A 1 177 ? -7.323 -14.664 23.582 1.00 81.12 177 GLY A C 1
ATOM 1329 O O . GLY A 1 177 ? -7.991 -13.636 23.496 1.00 81.12 177 GLY A O 1
ATOM 1330 N N . GLN A 1 178 ? -6.945 -15.174 24.759 1.00 85.19 178 GLN A N 1
ATOM 1331 C CA . GLN A 1 178 ? -7.160 -14.497 26.042 1.00 85.19 178 GLN A CA 1
ATOM 1332 C C . GLN A 1 178 ? -6.185 -13.335 26.258 1.00 85.19 178 GLN A C 1
ATOM 1334 O O . GLN A 1 178 ? -6.573 -12.330 26.843 1.00 85.19 178 GLN A O 1
ATOM 1339 N N . ALA A 1 179 ? -4.948 -13.448 25.767 1.00 84.94 179 ALA A N 1
ATOM 1340 C CA . ALA A 1 179 ? -3.944 -12.395 25.894 1.00 84.94 179 ALA A CA 1
ATOM 1341 C C . ALA A 1 179 ? -4.246 -11.163 25.020 1.00 84.94 179 ALA A C 1
ATOM 1343 O O . ALA A 1 179 ? -3.935 -10.045 25.419 1.00 84.94 179 ALA A O 1
ATOM 1344 N N . ILE A 1 180 ? -4.842 -11.351 23.834 1.00 85.75 180 ILE A N 1
ATOM 1345 C CA . ILE A 1 180 ? -5.155 -10.257 22.895 1.00 85.75 180 ILE A CA 1
ATOM 1346 C C . ILE A 1 180 ? -6.613 -10.376 22.413 1.00 85.75 180 ILE A C 1
ATOM 1348 O O . ILE A 1 180 ? -6.872 -10.752 21.264 1.00 85.75 180 ILE A O 1
ATOM 1352 N N . PRO A 1 181 ? -7.600 -10.050 23.267 1.00 83.19 181 PRO A N 1
ATOM 1353 C CA . PRO A 1 181 ? -9.013 -10.255 22.952 1.00 83.19 181 PRO A CA 1
ATOM 1354 C C . PRO A 1 181 ? -9.504 -9.398 21.776 1.00 83.19 181 PRO A C 1
ATOM 1356 O O . PRO A 1 181 ? -10.423 -9.801 21.062 1.00 83.19 181 PRO A O 1
ATOM 1359 N N . SER A 1 182 ? -8.862 -8.255 21.518 1.00 84.44 182 SER A N 1
ATOM 1360 C CA . SER A 1 182 ? -9.181 -7.348 20.407 1.00 84.44 182 SER A CA 1
ATOM 1361 C C . SER A 1 182 ? -9.067 -8.016 19.026 1.00 84.44 182 SER A C 1
ATOM 1363 O O . SER A 1 182 ? -9.834 -7.685 18.116 1.00 84.44 182 SER A O 1
ATOM 1365 N N . LEU A 1 183 ? -8.186 -9.015 18.875 1.00 85.62 183 LEU A N 1
ATOM 1366 C CA . LEU A 1 183 ? -8.007 -9.764 17.627 1.00 85.62 183 LEU A CA 1
ATOM 1367 C C . LEU A 1 183 ? -9.080 -10.834 17.383 1.00 85.62 183 LEU A C 1
ATOM 1369 O O . LEU A 1 183 ? -9.319 -11.195 16.231 1.00 85.62 183 LEU A O 1
ATOM 1373 N N . ASN A 1 184 ? -9.780 -11.301 18.421 1.00 83.56 184 ASN A N 1
ATOM 1374 C CA . ASN A 1 184 ? -10.801 -12.348 18.283 1.00 83.56 184 ASN A CA 1
ATOM 1375 C C . ASN A 1 184 ? -11.999 -11.908 17.431 1.00 83.56 184 ASN A C 1
ATOM 1377 O O . ASN A 1 184 ? -12.723 -12.747 16.914 1.00 83.56 184 ASN A O 1
ATOM 1381 N N . SER A 1 185 ? -12.209 -10.605 17.246 1.00 83.94 185 SER A N 1
ATOM 1382 C CA . SER A 1 185 ? -13.243 -10.094 16.338 1.00 83.94 185 SER A CA 1
ATOM 1383 C C . SER A 1 185 ? -12.911 -10.322 14.853 1.00 83.94 185 SER A C 1
ATOM 1385 O O . SER A 1 185 ? -13.801 -10.298 14.003 1.00 83.94 185 SER A O 1
ATOM 1387 N N . PHE A 1 186 ? -11.640 -10.585 14.529 1.00 84.88 186 PHE A N 1
ATOM 1388 C CA . PHE A 1 186 ? -11.151 -10.738 13.158 1.00 84.88 186 PHE A CA 1
ATOM 1389 C C . PHE A 1 186 ? -10.968 -12.202 12.725 1.00 84.88 186 PHE A C 1
ATOM 1391 O O . PHE A 1 186 ? -10.596 -12.447 11.577 1.00 84.88 186 PHE A O 1
ATOM 1398 N N . THR A 1 187 ? -11.228 -13.186 13.596 1.00 81.56 187 THR A N 1
ATOM 1399 C CA . THR A 1 187 ? -11.063 -14.619 13.271 1.00 81.56 187 THR A CA 1
ATOM 1400 C C . THR A 1 187 ? -12.091 -15.136 12.275 1.00 81.56 187 THR A C 1
ATOM 1402 O O . THR A 1 187 ? -11.750 -15.989 11.455 1.00 81.56 187 THR A O 1
ATOM 1405 N N . TYR A 1 188 ? -13.326 -14.634 12.340 1.00 79.94 188 TYR A N 1
ATOM 1406 C CA . TYR A 1 188 ? -14.454 -15.124 11.547 1.00 79.94 188 TYR A CA 1
ATOM 1407 C C . TYR A 1 188 ? -15.138 -14.000 10.771 1.00 79.94 188 TYR A C 1
ATOM 1409 O O . TYR A 1 188 ? -15.026 -12.824 11.111 1.00 79.94 188 TYR A O 1
ATOM 1417 N N . GLY A 1 189 ? -15.879 -14.377 9.730 1.00 81.94 189 GLY A N 1
ATOM 1418 C CA . GLY A 1 189 ? -16.749 -13.478 8.977 1.00 81.94 189 GLY A CA 1
ATOM 1419 C C . GLY A 1 189 ? -16.353 -13.353 7.511 1.00 81.94 189 GLY A C 1
ATOM 1420 O O . GLY A 1 189 ? -15.177 -13.241 7.166 1.00 81.94 189 GLY A O 1
ATOM 1421 N N . LEU A 1 190 ? -17.362 -13.319 6.639 1.00 80.88 190 LEU A N 1
ATOM 1422 C CA . LEU A 1 190 ? -17.181 -13.239 5.187 1.00 80.88 190 LEU A CA 1
ATOM 1423 C C . LEU A 1 190 ? -16.303 -12.046 4.785 1.00 80.88 190 LEU A C 1
ATOM 1425 O O . LEU A 1 190 ? -15.352 -12.193 4.022 1.00 80.88 190 LEU A O 1
ATOM 1429 N N . LYS A 1 191 ? -16.551 -10.877 5.393 1.00 78.44 191 LYS A N 1
ATOM 1430 C CA . LYS A 1 191 ? -15.765 -9.660 5.148 1.00 78.44 191 LYS A CA 1
ATOM 1431 C C . LYS A 1 191 ? -14.285 -9.842 5.515 1.00 78.44 191 LYS A C 1
ATOM 1433 O O . LYS A 1 191 ? -13.437 -9.228 4.874 1.00 78.44 191 LYS A O 1
ATOM 1438 N N . ASN A 1 192 ? -13.948 -10.676 6.499 1.00 84.25 192 ASN A N 1
ATOM 1439 C CA . ASN A 1 192 ? -12.562 -10.963 6.880 1.00 84.25 192 ASN A CA 1
ATOM 1440 C C . ASN A 1 192 ? -11.894 -11.918 5.880 1.00 84.25 192 ASN A C 1
ATOM 1442 O O . ASN A 1 192 ? -10.788 -11.634 5.419 1.00 84.25 192 ASN A O 1
ATOM 1446 N N . TYR A 1 193 ? -12.598 -12.963 5.440 1.00 85.56 193 TYR A N 1
ATOM 1447 C CA . TYR A 1 193 ? -12.087 -13.889 4.422 1.00 85.56 193 TYR A CA 1
ATOM 1448 C C . TYR A 1 193 ? -11.815 -13.220 3.077 1.00 85.56 193 TYR A C 1
ATOM 1450 O O . TYR A 1 193 ? -10.809 -13.526 2.446 1.00 85.56 193 TYR A O 1
ATOM 1458 N N . VAL A 1 194 ? -12.624 -12.236 2.679 1.00 86.69 194 VAL A N 1
ATOM 1459 C CA . VAL A 1 194 ? -12.371 -11.432 1.472 1.00 86.69 194 VAL A CA 1
ATOM 1460 C C . VAL A 1 194 ? -10.990 -10.763 1.499 1.00 86.69 194 VAL A C 1
ATOM 1462 O O . VAL A 1 194 ? -10.348 -10.655 0.460 1.00 86.69 194 VAL A O 1
ATOM 1465 N N . ALA A 1 195 ? -10.490 -10.343 2.668 1.00 87.81 195 ALA A N 1
ATOM 1466 C CA . ALA A 1 195 ? -9.148 -9.759 2.758 1.00 87.81 195 ALA A CA 1
ATOM 1467 C C . ALA A 1 195 ? -8.047 -10.796 2.483 1.00 87.81 195 ALA A C 1
ATOM 1469 O O . ALA A 1 195 ? -7.065 -10.481 1.818 1.00 87.81 195 ALA A O 1
ATOM 1470 N N . LEU A 1 196 ? -8.223 -12.033 2.959 1.00 88.44 196 LEU A N 1
ATOM 1471 C CA . LEU A 1 196 ? -7.306 -13.132 2.655 1.00 88.44 196 LEU A CA 1
ATOM 1472 C C . LEU A 1 196 ? -7.391 -13.541 1.184 1.00 88.44 196 LEU A C 1
ATOM 1474 O O . LEU A 1 196 ? -6.357 -13.731 0.558 1.00 88.44 196 LEU A O 1
ATOM 1478 N N . LEU A 1 197 ? -8.598 -13.618 0.616 1.00 89.50 197 LEU A N 1
ATOM 1479 C CA . LEU A 1 197 ? -8.792 -13.894 -0.810 1.00 89.50 197 LEU A CA 1
ATOM 1480 C C . LEU A 1 197 ? -8.128 -12.827 -1.681 1.00 89.50 197 LEU A C 1
ATOM 1482 O O . LEU A 1 197 ? -7.485 -13.169 -2.664 1.00 89.50 197 LEU A O 1
ATOM 1486 N N . PHE A 1 198 ? -8.218 -11.552 -1.295 1.00 89.12 198 PHE A N 1
ATOM 1487 C CA . PHE A 1 198 ? -7.483 -10.477 -1.957 1.00 89.12 198 PHE A CA 1
ATOM 1488 C C . PHE A 1 198 ? -5.964 -10.698 -1.888 1.00 89.12 198 PHE A C 1
ATOM 1490 O O . PHE A 1 198 ? -5.292 -10.583 -2.907 1.00 89.12 198 PHE A O 1
ATOM 1497 N N . ALA A 1 199 ? -5.418 -11.054 -0.719 1.00 91.88 199 ALA A N 1
ATOM 1498 C CA . ALA A 1 199 ? -3.986 -11.325 -0.572 1.00 91.88 199 ALA A CA 1
ATOM 1499 C C . ALA A 1 199 ? -3.532 -12.532 -1.412 1.00 91.88 199 ALA A C 1
ATOM 1501 O O . ALA A 1 199 ? -2.535 -12.443 -2.122 1.00 91.88 199 ALA A O 1
ATOM 1502 N N . LEU A 1 200 ? -4.290 -13.632 -1.390 1.00 93.00 200 LEU A N 1
ATOM 1503 C CA . LEU A 1 200 ? -4.023 -14.819 -2.208 1.00 93.00 200 LEU A CA 1
ATOM 1504 C C . LEU A 1 200 ? -4.141 -14.516 -3.704 1.00 93.00 200 LEU A C 1
ATOM 1506 O O . LEU A 1 200 ? -3.310 -14.970 -4.482 1.00 93.00 200 LEU A O 1
ATOM 1510 N N . GLY A 1 201 ? -5.134 -13.719 -4.100 1.00 93.25 201 GLY A N 1
ATOM 1511 C CA . GLY A 1 201 ? -5.300 -13.254 -5.473 1.00 93.25 201 GLY A CA 1
ATOM 1512 C C . GLY A 1 201 ? -4.144 -12.366 -5.929 1.00 93.25 201 GLY A C 1
ATOM 1513 O O . GLY A 1 201 ? -3.671 -12.527 -7.047 1.00 93.25 201 GLY A O 1
ATOM 1514 N N . ALA A 1 202 ? -3.637 -11.484 -5.063 1.00 92.75 202 ALA A N 1
ATOM 1515 C CA . ALA A 1 202 ? -2.468 -10.658 -5.355 1.00 92.75 202 ALA A CA 1
ATOM 1516 C C . ALA A 1 202 ? -1.191 -11.500 -5.518 1.00 92.75 202 ALA A C 1
ATOM 1518 O O . ALA A 1 202 ? -0.457 -11.281 -6.476 1.00 92.75 202 ALA A O 1
ATOM 1519 N N . ILE A 1 203 ? -0.964 -12.484 -4.636 1.00 94.19 203 ILE A N 1
ATOM 1520 C CA . ILE A 1 203 ? 0.166 -13.430 -4.726 1.00 94.19 203 ILE A CA 1
ATOM 1521 C C . ILE A 1 203 ? 0.056 -14.281 -5.998 1.00 94.19 203 ILE A C 1
ATOM 1523 O O . ILE A 1 203 ? 1.010 -14.398 -6.759 1.00 94.19 203 ILE A O 1
ATOM 1527 N N . GLY A 1 204 ? -1.107 -14.884 -6.251 1.00 94.31 204 GLY A N 1
ATOM 1528 C CA . GLY A 1 204 ? -1.318 -15.737 -7.421 1.00 94.31 204 GLY A CA 1
ATOM 1529 C C . GLY A 1 204 ? -1.238 -14.953 -8.729 1.00 94.31 204 GLY A C 1
ATOM 1530 O O . GLY A 1 204 ? -0.584 -15.385 -9.674 1.00 94.31 204 GLY A O 1
ATOM 1531 N N . GLY A 1 205 ? -1.853 -13.770 -8.770 1.00 92.44 205 GLY A N 1
ATOM 1532 C CA . GLY A 1 205 ? -1.816 -12.878 -9.924 1.00 92.44 205 GLY A CA 1
ATOM 1533 C C . GLY A 1 205 ? -0.401 -12.407 -10.246 1.00 92.44 205 GLY A C 1
ATOM 1534 O O . GLY A 1 205 ? -0.007 -12.438 -11.411 1.00 92.44 205 GLY A O 1
ATOM 1535 N N . SER A 1 206 ? 0.392 -12.037 -9.236 1.00 91.56 206 SER A N 1
ATOM 1536 C CA . SER A 1 206 ? 1.780 -11.632 -9.459 1.00 91.56 206 SER A CA 1
ATOM 1537 C C . SER A 1 206 ? 2.690 -12.800 -9.828 1.00 91.56 206 SER A C 1
ATOM 1539 O O . SER A 1 206 ? 3.569 -12.612 -10.660 1.00 91.56 206 SER A O 1
ATOM 1541 N N . ALA A 1 207 ? 2.454 -14.008 -9.306 1.00 90.75 207 ALA A N 1
ATOM 1542 C CA . ALA A 1 207 ? 3.182 -15.211 -9.714 1.00 90.75 207 ALA A CA 1
ATOM 1543 C C . ALA A 1 207 ? 2.929 -15.563 -11.187 1.00 90.75 207 ALA A C 1
ATOM 1545 O O . ALA A 1 207 ? 3.869 -15.829 -11.937 1.00 90.75 207 ALA A O 1
ATOM 1546 N N . ILE A 1 208 ? 1.665 -15.510 -11.623 1.00 90.06 208 ILE A N 1
ATOM 1547 C CA . ILE A 1 208 ? 1.292 -15.728 -13.027 1.00 90.06 208 ILE A CA 1
ATOM 1548 C C . ILE A 1 208 ? 1.903 -14.632 -13.905 1.00 90.06 208 ILE A C 1
ATOM 1550 O O . ILE A 1 208 ? 2.537 -14.946 -14.908 1.00 90.06 208 ILE A O 1
ATOM 1554 N N . SER A 1 209 ? 1.768 -13.360 -13.517 1.00 88.06 209 SER A N 1
ATOM 1555 C CA . SER A 1 209 ? 2.325 -12.234 -14.274 1.00 88.06 209 SER A CA 1
ATOM 1556 C C . SER A 1 209 ? 3.849 -12.317 -14.383 1.00 88.06 209 SER A C 1
ATOM 1558 O O . SER A 1 209 ? 4.378 -12.196 -15.481 1.00 88.06 209 SER A O 1
ATOM 1560 N N . ALA A 1 210 ? 4.560 -12.592 -13.288 1.00 85.00 210 ALA A N 1
ATOM 1561 C CA . ALA A 1 210 ? 6.015 -12.715 -13.297 1.00 85.00 210 ALA A CA 1
ATOM 1562 C C . ALA A 1 210 ? 6.489 -13.916 -14.132 1.00 85.00 210 ALA A C 1
ATOM 1564 O O . ALA A 1 210 ? 7.497 -13.823 -14.833 1.00 85.00 210 ALA A O 1
ATOM 1565 N N . GLY A 1 211 ? 5.748 -15.029 -14.101 1.00 84.25 211 GLY A N 1
ATOM 1566 C CA . GLY A 1 211 ? 6.017 -16.198 -14.937 1.00 84.25 211 GLY A CA 1
ATOM 1567 C C . GLY A 1 211 ? 5.807 -15.928 -16.431 1.00 84.25 211 GLY A C 1
ATOM 1568 O O . GLY A 1 211 ? 6.664 -16.282 -17.240 1.00 84.25 211 GLY A O 1
ATOM 1569 N N . LEU A 1 212 ? 4.706 -15.265 -16.802 1.00 83.75 212 LEU A N 1
ATOM 1570 C CA . LEU A 1 212 ? 4.392 -14.917 -18.195 1.00 83.75 212 LEU A CA 1
ATOM 1571 C C . LEU A 1 212 ? 5.348 -13.860 -18.766 1.00 83.75 212 LEU A C 1
ATOM 1573 O O . LEU A 1 212 ? 5.770 -13.971 -19.919 1.00 83.75 212 LEU A O 1
ATOM 1577 N N . SER A 1 213 ? 5.725 -12.869 -17.959 1.00 80.44 213 SER A N 1
ATOM 1578 C CA . SER A 1 213 ? 6.656 -11.808 -18.357 1.00 80.44 213 SER A CA 1
ATOM 1579 C C . SER A 1 213 ? 8.130 -12.208 -18.207 1.00 80.44 213 SER A C 1
ATOM 1581 O O . SER A 1 213 ? 9.000 -11.445 -18.615 1.00 80.44 213 SER A O 1
ATOM 1583 N N . LYS A 1 214 ? 8.427 -13.397 -17.651 1.00 78.69 214 LYS A N 1
ATOM 1584 C CA . LYS A 1 214 ? 9.783 -13.891 -17.324 1.00 78.69 214 LYS A CA 1
ATOM 1585 C C . LYS A 1 214 ? 10.594 -12.933 -16.436 1.00 78.69 214 LYS A C 1
ATOM 1587 O O . LYS A 1 214 ? 11.815 -12.862 -16.533 1.00 78.69 214 LYS A O 1
ATOM 1592 N N . THR A 1 215 ? 9.916 -12.229 -15.533 1.00 77.00 215 THR A N 1
ATOM 1593 C CA . THR A 1 215 ? 10.508 -11.229 -14.627 1.00 77.00 215 THR A CA 1
ATOM 1594 C C . THR A 1 215 ? 10.755 -11.756 -13.213 1.00 77.00 215 THR A C 1
ATOM 1596 O O . THR A 1 215 ? 11.045 -10.976 -12.307 1.00 77.00 215 THR A O 1
ATOM 1599 N N . ILE A 1 216 ? 10.658 -13.075 -13.000 1.00 76.88 216 ILE A N 1
ATOM 1600 C CA . ILE A 1 216 ? 10.982 -13.698 -11.709 1.00 76.88 216 ILE A CA 1
ATOM 1601 C C . ILE A 1 216 ? 12.441 -13.344 -11.354 1.00 76.88 216 ILE A C 1
ATOM 1603 O O . ILE A 1 216 ? 13.348 -13.673 -12.125 1.00 76.88 216 ILE A O 1
ATOM 1607 N N . PRO A 1 217 ? 12.697 -12.683 -10.210 1.00 71.00 217 PRO A N 1
ATOM 1608 C CA . PRO A 1 217 ? 14.038 -12.320 -9.797 1.00 71.00 217 PRO A CA 1
ATOM 1609 C C . PRO A 1 217 ? 14.787 -13.590 -9.387 1.00 71.00 217 PRO A C 1
ATOM 1611 O O . PRO A 1 217 ? 14.590 -14.141 -8.307 1.00 71.00 217 PRO A O 1
ATOM 1614 N N . LEU A 1 218 ? 15.646 -14.074 -10.279 1.00 52.81 218 LEU A N 1
ATOM 1615 C CA . LEU A 1 218 ? 16.566 -15.172 -10.008 1.00 52.81 218 LEU A CA 1
ATOM 1616 C C . LEU A 1 218 ? 17.810 -14.607 -9.305 1.00 52.81 218 LEU A C 1
ATOM 1618 O O . LEU A 1 218 ? 18.808 -14.330 -9.960 1.00 52.81 218 LEU A O 1
ATOM 1622 N N . GLY A 1 219 ? 17.752 -14.394 -7.986 1.00 51.78 219 GLY A N 1
ATOM 1623 C CA . GLY A 1 219 ? 18.954 -14.092 -7.195 1.00 51.78 219 GLY A CA 1
ATOM 1624 C C . GLY A 1 219 ? 18.721 -13.356 -5.863 1.00 51.78 219 GLY A C 1
ATOM 1625 O O . GLY A 1 219 ? 17.733 -12.635 -5.721 1.00 51.78 219 GLY A O 1
ATOM 1626 N N . PRO A 1 220 ? 19.639 -13.503 -4.884 1.00 51.69 220 PRO A N 1
ATOM 1627 C CA . PRO A 1 220 ? 19.615 -12.799 -3.593 1.00 51.69 220 PRO A CA 1
ATOM 1628 C C . PRO A 1 220 ? 19.978 -11.304 -3.692 1.00 51.69 220 PRO A C 1
ATOM 1630 O O . PRO A 1 220 ? 19.973 -10.603 -2.688 1.00 51.69 220 PRO A O 1
ATOM 1633 N N . GLU A 1 221 ? 20.298 -10.818 -4.890 1.00 52.88 221 GLU A N 1
ATOM 1634 C CA . GLU A 1 221 ? 20.868 -9.488 -5.144 1.00 52.88 221 GLU A CA 1
ATOM 1635 C C . GLU A 1 221 ? 19.809 -8.368 -5.115 1.00 52.88 221 GLU A C 1
ATOM 1637 O O . GLU A 1 221 ? 20.133 -7.200 -4.927 1.00 52.88 221 GLU A O 1
ATOM 1642 N N . ASN A 1 222 ? 18.524 -8.731 -5.208 1.00 56.25 222 ASN A N 1
ATOM 1643 C CA . ASN A 1 222 ? 17.402 -7.796 -5.313 1.00 56.25 222 ASN A CA 1
ATOM 1644 C C . ASN A 1 222 ? 16.584 -7.728 -4.012 1.00 56.25 222 ASN A C 1
ATOM 1646 O O . ASN A 1 222 ? 15.407 -8.105 -3.980 1.00 56.25 222 ASN A O 1
ATOM 1650 N N . GLY A 1 223 ? 17.191 -7.273 -2.914 1.00 59.78 223 GLY A N 1
ATOM 1651 C CA . GLY A 1 223 ? 16.459 -7.091 -1.663 1.00 59.78 223 GLY A CA 1
ATOM 1652 C C . GLY A 1 223 ? 17.205 -6.344 -0.567 1.00 59.78 223 GLY A C 1
ATOM 1653 O O . GLY A 1 223 ? 18.414 -6.146 -0.608 1.00 59.78 223 GLY A O 1
ATOM 1654 N N . THR A 1 224 ? 16.449 -5.906 0.438 1.00 67.38 224 THR A N 1
ATOM 1655 C CA . THR A 1 224 ? 17.016 -5.287 1.644 1.00 67.38 224 THR A CA 1
ATOM 1656 C C . THR A 1 224 ? 17.593 -6.359 2.576 1.00 67.38 224 THR A C 1
ATOM 1658 O O . THR A 1 224 ? 17.292 -7.542 2.443 1.00 67.38 224 THR A O 1
ATOM 1661 N N . ASN A 1 225 ? 18.397 -5.974 3.571 1.00 83.56 225 ASN A N 1
ATOM 1662 C CA . ASN A 1 225 ? 18.835 -6.911 4.611 1.00 83.56 225 ASN A CA 1
ATOM 1663 C C . ASN A 1 225 ? 17.616 -7.553 5.316 1.00 83.56 225 ASN A C 1
ATOM 1665 O O . ASN A 1 225 ? 16.617 -6.873 5.556 1.00 83.56 225 ASN A O 1
ATOM 1669 N N . ILE A 1 226 ? 17.705 -8.833 5.702 1.00 89.69 226 ILE A N 1
ATOM 1670 C CA . ILE A 1 226 ? 16.658 -9.559 6.449 1.00 89.69 226 ILE A CA 1
ATOM 1671 C C . ILE A 1 226 ? 16.178 -8.750 7.661 1.00 89.69 226 ILE A C 1
ATOM 1673 O O . ILE A 1 226 ? 14.974 -8.634 7.893 1.00 89.69 226 ILE A O 1
ATOM 1677 N N . LEU A 1 227 ? 17.104 -8.146 8.412 1.00 90.50 227 LEU A N 1
ATOM 1678 C CA . LEU A 1 227 ? 16.759 -7.341 9.581 1.00 90.50 227 LEU A CA 1
ATOM 1679 C C . LEU A 1 227 ? 15.913 -6.120 9.193 1.00 90.50 227 LEU A C 1
ATOM 1681 O O . LEU A 1 227 ? 14.881 -5.869 9.813 1.00 90.50 227 LEU A O 1
ATOM 1685 N N . ASN A 1 228 ? 16.299 -5.410 8.132 1.00 90.44 228 ASN A N 1
ATOM 1686 C CA . ASN A 1 228 ? 15.548 -4.265 7.616 1.00 90.44 228 ASN A CA 1
ATOM 1687 C C . ASN A 1 228 ? 14.190 -4.697 7.050 1.00 90.44 228 ASN A C 1
ATOM 1689 O O . ASN A 1 228 ? 13.192 -4.015 7.261 1.00 90.44 228 ASN A O 1
ATOM 1693 N N . SER A 1 229 ? 14.108 -5.867 6.414 1.00 91.81 229 SER A N 1
ATOM 1694 C CA . SER A 1 229 ? 12.841 -6.433 5.949 1.00 91.81 229 SER A CA 1
ATOM 1695 C C . SER A 1 229 ? 11.869 -6.648 7.113 1.00 91.81 229 SER A C 1
ATOM 1697 O O . SER A 1 229 ? 10.727 -6.192 7.038 1.00 91.81 229 SER A O 1
ATOM 1699 N N . ILE A 1 230 ? 12.320 -7.267 8.212 1.00 95.31 230 ILE A N 1
ATOM 1700 C CA . ILE A 1 230 ? 11.497 -7.516 9.409 1.00 95.31 230 ILE A CA 1
ATOM 1701 C C . ILE A 1 230 ? 11.134 -6.201 10.110 1.00 95.31 230 ILE A C 1
ATOM 1703 O O . ILE A 1 230 ? 9.959 -5.961 10.386 1.00 95.31 230 ILE A O 1
ATOM 1707 N N . LEU A 1 231 ? 12.116 -5.339 10.392 1.00 95.50 231 LEU A N 1
ATOM 1708 C CA . LEU A 1 231 ? 11.890 -4.070 11.092 1.00 95.50 231 LEU A CA 1
ATOM 1709 C C . LEU A 1 231 ? 11.002 -3.127 10.277 1.00 95.50 231 LEU A C 1
ATOM 1711 O O . LEU A 1 231 ? 10.052 -2.555 10.810 1.00 95.50 231 LEU A O 1
ATOM 1715 N N . GLY A 1 232 ? 11.262 -3.009 8.978 1.00 93.94 232 GLY A N 1
ATOM 1716 C CA . GLY A 1 232 ? 10.449 -2.213 8.070 1.00 93.94 232 GLY A CA 1
ATOM 1717 C C . GLY A 1 232 ? 9.027 -2.755 7.984 1.00 93.94 232 GLY A C 1
ATOM 1718 O O . GLY A 1 232 ? 8.091 -1.983 8.154 1.00 93.94 232 GLY A O 1
ATOM 1719 N N . GLY A 1 233 ? 8.842 -4.075 7.856 1.00 95.81 233 GLY A N 1
ATOM 1720 C CA . GLY A 1 233 ? 7.520 -4.709 7.899 1.00 95.81 233 GLY A CA 1
ATOM 1721 C C . GLY A 1 233 ? 6.767 -4.440 9.208 1.00 95.81 233 GLY A C 1
ATOM 1722 O O . GLY A 1 233 ? 5.582 -4.100 9.184 1.00 95.81 233 GLY A O 1
ATOM 1723 N N . PHE A 1 234 ? 7.460 -4.524 10.347 1.00 97.19 234 PHE A N 1
ATOM 1724 C CA . PHE A 1 234 ? 6.907 -4.220 11.669 1.00 97.19 234 PHE A CA 1
ATOM 1725 C C . PHE A 1 234 ? 6.403 -2.780 11.755 1.00 97.19 234 PHE A C 1
ATOM 1727 O O . PHE A 1 234 ? 5.232 -2.554 12.067 1.00 97.19 234 PHE A O 1
ATOM 1734 N N . ILE A 1 235 ? 7.261 -1.811 11.425 1.00 96.38 235 ILE A N 1
ATOM 1735 C CA . ILE A 1 235 ? 6.934 -0.379 11.446 1.00 96.38 235 ILE A CA 1
ATOM 1736 C C . ILE A 1 235 ? 5.791 -0.082 10.467 1.00 96.38 235 ILE A C 1
ATOM 1738 O O . ILE A 1 235 ? 4.852 0.644 10.802 1.00 96.38 235 ILE A O 1
ATOM 1742 N N . LEU A 1 236 ? 5.834 -0.692 9.282 1.00 95.44 236 LEU A N 1
ATOM 1743 C CA . LEU A 1 236 ? 4.864 -0.511 8.212 1.00 95.44 236 LEU A CA 1
ATOM 1744 C C . LEU A 1 236 ? 3.447 -0.908 8.644 1.00 95.44 236 LEU A C 1
ATOM 1746 O O . LEU A 1 236 ? 2.504 -0.134 8.455 1.00 95.44 236 LEU A O 1
ATOM 1750 N N . LEU A 1 237 ? 3.269 -2.098 9.230 1.00 95.88 237 LEU A N 1
ATOM 1751 C CA . LEU A 1 237 ? 1.942 -2.554 9.659 1.00 95.88 237 LEU A CA 1
ATOM 1752 C C . LEU A 1 237 ? 1.501 -1.914 10.972 1.00 95.88 237 LEU A C 1
ATOM 1754 O O . LEU A 1 237 ? 0.313 -1.614 11.108 1.00 95.88 237 LEU A O 1
ATOM 1758 N N . LEU A 1 238 ? 2.425 -1.629 11.892 1.00 95.75 238 LEU A N 1
ATOM 1759 C CA . LEU A 1 238 ? 2.127 -0.831 13.080 1.00 95.75 238 LEU A CA 1
ATOM 1760 C C . LEU A 1 238 ? 1.553 0.535 12.672 1.00 95.75 238 LEU A C 1
ATOM 1762 O O . LEU A 1 238 ? 0.460 0.904 13.106 1.00 95.75 238 LEU A O 1
ATOM 1766 N N . GLY A 1 239 ? 2.228 1.238 11.758 1.00 94.62 239 GLY A N 1
ATOM 1767 C CA . GLY A 1 239 ? 1.764 2.498 11.181 1.00 94.62 239 GLY A CA 1
ATOM 1768 C C . GLY A 1 239 ? 0.411 2.362 10.482 1.00 94.6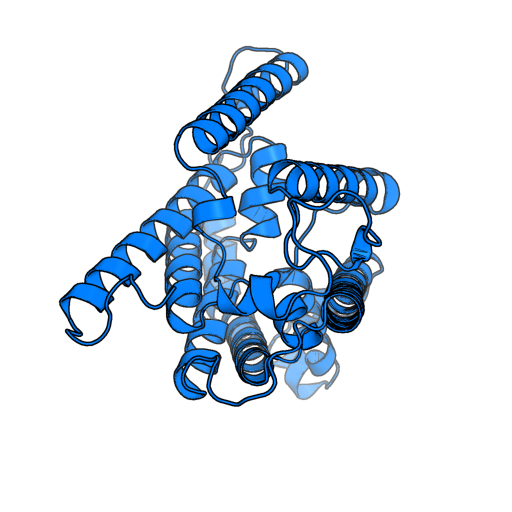2 239 GLY A C 1
ATOM 1769 O O . GLY A 1 239 ? -0.502 3.146 10.749 1.00 94.62 239 GLY A O 1
ATOM 1770 N N . ALA A 1 240 ? 0.231 1.319 9.663 1.00 94.31 240 ALA A N 1
ATOM 1771 C CA . ALA A 1 240 ? -1.028 1.054 8.963 1.00 94.31 240 ALA A CA 1
ATOM 1772 C C . ALA A 1 240 ? -2.209 0.833 9.916 1.00 94.31 240 ALA A C 1
ATOM 1774 O O . ALA A 1 240 ? -3.330 1.244 9.617 1.00 94.31 240 ALA A O 1
ATOM 1775 N N . ARG A 1 241 ? -2.001 0.183 11.064 1.00 92.88 241 ARG A N 1
ATOM 1776 C CA . ARG A 1 241 ? -3.054 0.004 12.074 1.00 92.88 241 ARG A CA 1
ATOM 1777 C C . ARG A 1 241 ? -3.302 1.289 12.871 1.00 92.88 241 ARG A C 1
ATOM 1779 O O . ARG A 1 241 ? -4.463 1.640 13.080 1.00 92.88 241 ARG A O 1
ATOM 1786 N N . CYS A 1 242 ? -2.258 2.048 13.212 1.00 91.56 242 CYS A N 1
ATOM 1787 C CA . CYS A 1 242 ? -2.379 3.372 13.840 1.00 91.56 242 CYS A CA 1
ATOM 1788 C C . CYS A 1 242 ? -3.176 4.362 12.978 1.00 91.56 242 CYS A C 1
ATOM 1790 O O . CYS A 1 242 ? -4.069 5.040 13.484 1.00 91.56 242 CYS A O 1
ATOM 1792 N N . ALA A 1 243 ? -2.912 4.393 11.672 1.00 89.69 243 ALA A N 1
ATOM 1793 C CA . ALA A 1 243 ? -3.629 5.225 10.708 1.00 89.69 243 ALA A CA 1
ATOM 1794 C C . ALA A 1 243 ? -5.024 4.687 10.333 1.00 89.69 243 ALA A C 1
ATOM 1796 O O . ALA A 1 243 ? -5.751 5.331 9.579 1.00 89.69 243 ALA A O 1
ATOM 1797 N N . GLY A 1 244 ? -5.425 3.504 10.814 1.00 87.38 244 GLY A N 1
ATOM 1798 C CA . GLY A 1 244 ? -6.701 2.882 10.445 1.00 87.38 244 GLY A CA 1
ATOM 1799 C C . GLY A 1 244 ? -6.774 2.398 8.990 1.00 87.38 244 GLY A C 1
ATOM 1800 O O . GLY A 1 244 ? -7.863 2.133 8.492 1.00 87.38 244 GLY A O 1
ATOM 1801 N N . GLY A 1 245 ? -5.636 2.275 8.309 1.00 87.94 245 GLY A N 1
ATOM 1802 C CA . GLY A 1 245 ? -5.521 1.765 6.949 1.00 87.94 245 GLY A CA 1
ATOM 1803 C C . GLY A 1 245 ? -4.101 1.923 6.399 1.00 87.94 245 GLY A C 1
ATOM 1804 O O . GLY A 1 245 ? -3.318 2.738 6.873 1.00 87.94 245 GLY A O 1
ATOM 1805 N N . CYS A 1 246 ? -3.763 1.116 5.393 1.00 89.75 246 CYS A N 1
ATOM 1806 C CA . CYS A 1 246 ? -2.518 1.257 4.629 1.00 89.75 246 CYS A CA 1
ATOM 1807 C C . CYS A 1 246 ? -2.708 2.187 3.421 1.00 89.75 246 CYS A C 1
ATOM 1809 O O . CYS A 1 246 ? -3.784 2.751 3.240 1.00 89.75 246 CYS A O 1
ATOM 1811 N N . THR A 1 247 ? -1.709 2.275 2.540 1.00 88.94 247 THR A N 1
ATOM 1812 C CA . THR A 1 247 ? -1.788 2.994 1.257 1.00 88.94 247 THR A CA 1
ATOM 1813 C C . THR A 1 247 ? -3.003 2.610 0.417 1.00 88.94 247 THR A C 1
ATOM 1815 O O . THR A 1 247 ? -3.656 3.495 -0.114 1.00 88.94 247 THR A O 1
ATOM 1818 N N . SER A 1 248 ? -3.377 1.328 0.328 1.00 88.44 248 SER A N 1
ATOM 1819 C CA . SER A 1 248 ? -4.579 0.945 -0.433 1.00 88.44 248 SER A CA 1
ATOM 1820 C C . SER A 1 248 ? -5.867 1.445 0.237 1.00 88.44 248 SER A C 1
ATOM 1822 O O . SER A 1 248 ? -6.760 1.955 -0.428 1.00 88.44 248 SER A O 1
ATOM 1824 N N . GLY A 1 249 ? -5.945 1.349 1.569 1.00 88.75 249 GLY A N 1
ATOM 1825 C CA . GLY A 1 249 ? -7.144 1.714 2.325 1.00 88.75 249 GLY A CA 1
ATOM 1826 C C . GLY A 1 249 ? -7.339 3.223 2.458 1.00 88.75 249 GLY A C 1
ATOM 1827 O O . GLY A 1 249 ? -8.428 3.722 2.203 1.00 88.75 249 GLY A O 1
ATOM 1828 N N . GLN A 1 250 ? -6.288 3.952 2.838 1.00 91.44 250 GLN A N 1
ATOM 1829 C CA . GLN A 1 250 ? -6.329 5.407 3.003 1.00 91.44 250 GLN A CA 1
ATOM 1830 C C . GLN A 1 250 ? -6.027 6.133 1.691 1.00 91.44 250 GLN A C 1
ATOM 1832 O O . GLN A 1 250 ? -6.751 7.048 1.327 1.00 91.44 250 GLN A O 1
ATOM 1837 N N . GLY A 1 251 ? -5.002 5.701 0.961 1.00 88.94 251 GLY A N 1
ATOM 1838 C CA . GLY A 1 251 ? -4.542 6.373 -0.254 1.00 88.94 251 GLY A CA 1
ATOM 1839 C C . GLY A 1 251 ? -5.407 6.133 -1.482 1.00 88.94 251 GLY A C 1
ATOM 1840 O O . GLY A 1 251 ? -5.634 7.083 -2.217 1.00 88.94 251 GLY A O 1
ATOM 1841 N N . ILE A 1 252 ? -5.916 4.914 -1.700 1.00 89.62 252 ILE A N 1
ATOM 1842 C CA . ILE A 1 252 ? -6.763 4.607 -2.868 1.00 89.62 252 ILE A CA 1
ATOM 1843 C C . ILE A 1 252 ? -8.242 4.733 -2.490 1.00 89.62 252 ILE A C 1
ATOM 1845 O O . ILE A 1 252 ? -8.948 5.612 -2.982 1.00 89.62 252 ILE A O 1
ATOM 1849 N N . SER A 1 253 ? -8.728 3.896 -1.572 1.00 90.50 253 SER A N 1
ATOM 1850 C CA . SER A 1 253 ? -10.158 3.878 -1.248 1.00 90.50 253 SER A CA 1
ATOM 1851 C C . SER A 1 253 ? -10.614 5.117 -0.470 1.00 90.50 253 SER A C 1
ATOM 1853 O O . SER A 1 253 ? -11.649 5.699 -0.784 1.00 90.50 253 SER A O 1
ATOM 1855 N N . GLY A 1 254 ? -9.840 5.561 0.520 1.00 89.12 254 GLY A N 1
ATOM 1856 C CA . GLY A 1 254 ? -10.195 6.703 1.363 1.00 89.12 254 GLY A CA 1
ATOM 1857 C C . GLY A 1 254 ? -10.240 8.043 0.621 1.00 89.12 254 GLY A C 1
ATOM 1858 O O . GLY A 1 254 ? -11.168 8.829 0.818 1.00 89.12 254 GLY A O 1
ATOM 1859 N N . THR A 1 255 ? -9.288 8.286 -0.282 1.00 90.31 255 THR A N 1
ATOM 1860 C CA . THR A 1 255 ? -9.278 9.483 -1.143 1.00 90.31 255 THR A CA 1
ATOM 1861 C C . THR A 1 255 ? -10.384 9.444 -2.196 1.00 90.31 255 THR A C 1
ATOM 1863 O O . THR A 1 255 ? -10.961 10.487 -2.485 1.00 90.31 255 THR A O 1
ATOM 1866 N N . THR A 1 256 ? -10.767 8.259 -2.694 1.00 89.62 256 THR A N 1
ATOM 1867 C CA . THR A 1 256 ? -11.933 8.104 -3.587 1.00 89.62 256 THR A CA 1
ATOM 1868 C C . THR A 1 256 ? -13.225 8.543 -2.891 1.00 89.62 256 THR A C 1
ATOM 1870 O O . THR A 1 256 ? -14.095 9.134 -3.520 1.00 89.62 256 THR A O 1
ATOM 1873 N N . HIS A 1 257 ? -13.338 8.310 -1.580 1.00 89.25 257 HIS A N 1
ATOM 1874 C CA . HIS A 1 257 ? -14.444 8.808 -0.751 1.00 89.25 257 HIS A CA 1
ATOM 1875 C C . HIS A 1 257 ? -14.283 10.267 -0.302 1.00 89.25 257 HIS A C 1
ATOM 1877 O O . HIS A 1 257 ? -15.108 10.769 0.465 1.00 89.25 257 HIS A O 1
ATOM 1883 N N . LEU A 1 258 ? -13.218 10.937 -0.748 1.00 91.06 258 LEU A N 1
ATOM 1884 C CA . LEU A 1 258 ? -12.861 12.307 -0.398 1.00 91.06 258 LEU A CA 1
ATOM 1885 C C . LEU A 1 258 ? -12.790 12.538 1.121 1.00 91.06 258 LEU A C 1
ATOM 1887 O O . LEU A 1 258 ? -13.167 13.599 1.619 1.00 91.06 258 LEU A O 1
ATOM 1891 N N . LEU A 1 259 ? -12.319 11.543 1.879 1.00 89.94 259 LEU A N 1
ATOM 1892 C CA . LEU A 1 259 ? -12.172 11.641 3.331 1.00 89.94 259 LEU A CA 1
ATOM 1893 C C . LEU A 1 259 ? -10.975 12.523 3.697 1.00 89.94 259 LEU A C 1
ATOM 1895 O O . LEU A 1 259 ? -9.846 12.275 3.266 1.00 89.94 259 LEU A O 1
ATOM 1899 N N . ILE A 1 260 ? -11.200 13.521 4.555 1.00 90.06 260 ILE A N 1
ATOM 1900 C CA . ILE A 1 260 ? -10.154 14.474 4.963 1.00 90.06 260 ILE A CA 1
ATOM 1901 C C . ILE A 1 260 ? -9.004 13.745 5.671 1.00 90.06 260 ILE A C 1
ATOM 1903 O O . ILE A 1 260 ? -7.835 13.981 5.366 1.00 90.06 260 ILE A O 1
ATOM 1907 N N . GLY A 1 261 ? -9.317 12.809 6.574 1.00 89.19 261 GLY A N 1
ATOM 1908 C CA . GLY A 1 261 ? -8.298 11.996 7.243 1.00 89.19 261 GLY A CA 1
ATOM 1909 C C . GLY A 1 261 ? -7.445 11.173 6.287 1.00 89.19 261 GLY A C 1
ATOM 1910 O O . GLY A 1 261 ? -6.239 11.056 6.493 1.00 89.19 261 GLY A O 1
ATOM 1911 N N . SER A 1 262 ? -8.041 10.673 5.207 1.00 91.88 262 SER A N 1
ATOM 1912 C CA . SER A 1 262 ? -7.338 9.895 4.191 1.00 91.88 262 SER A CA 1
ATOM 1913 C C . SER A 1 262 ? -6.351 10.744 3.395 1.00 91.88 262 SER A C 1
ATOM 1915 O O . SER A 1 262 ? -5.227 10.297 3.169 1.00 91.88 262 SER A O 1
ATOM 1917 N N . PHE A 1 263 ? -6.702 11.988 3.049 1.00 93.00 263 PHE A N 1
ATOM 1918 C CA . PHE A 1 263 ? -5.757 12.929 2.437 1.00 93.00 263 PHE A CA 1
ATOM 1919 C C . PHE A 1 263 ? -4.587 13.253 3.366 1.00 93.00 263 PHE A C 1
ATOM 1921 O O . PHE A 1 263 ? -3.435 13.167 2.944 1.00 93.00 263 PHE A O 1
ATOM 1928 N N . ILE A 1 264 ? -4.866 13.550 4.641 1.00 92.75 264 ILE A N 1
ATOM 1929 C CA . ILE A 1 264 ? -3.826 13.841 5.637 1.00 92.75 264 ILE A CA 1
ATOM 1930 C C . ILE A 1 264 ? -2.888 12.644 5.783 1.00 92.75 264 ILE A C 1
ATOM 1932 O O . ILE A 1 264 ? -1.672 12.804 5.697 1.00 92.75 264 ILE A O 1
ATOM 1936 N N . THR A 1 265 ? -3.427 11.437 5.968 1.00 93.69 265 THR A N 1
ATOM 1937 C CA . THR A 1 265 ? -2.604 10.229 6.075 1.00 93.69 265 THR A CA 1
ATOM 1938 C C . THR A 1 265 ? -1.791 9.996 4.814 1.00 93.69 265 THR A C 1
ATOM 1940 O O . THR A 1 265 ? -0.603 9.730 4.925 1.00 93.69 265 THR A O 1
ATOM 1943 N N . THR A 1 266 ? -2.382 10.137 3.629 1.00 94.31 266 THR A N 1
ATOM 1944 C CA . THR A 1 266 ? -1.673 9.923 2.359 1.00 94.31 266 THR A CA 1
ATOM 1945 C C . THR A 1 266 ? -0.518 10.904 2.193 1.00 94.31 266 THR A C 1
ATOM 1947 O O . THR A 1 266 ? 0.604 10.477 1.934 1.00 94.31 266 THR A O 1
ATOM 1950 N N . ALA A 1 267 ? -0.743 12.195 2.450 1.00 95.06 267 ALA A N 1
ATOM 1951 C CA . ALA A 1 267 ? 0.318 13.200 2.445 1.00 95.06 267 ALA A CA 1
ATOM 1952 C C . ALA A 1 267 ? 1.419 12.877 3.470 1.00 95.06 267 ALA A C 1
ATOM 1954 O O . ALA A 1 267 ? 2.602 13.025 3.182 1.00 95.06 267 ALA A O 1
ATOM 1955 N N . SER A 1 268 ? 1.039 12.371 4.645 1.00 95.25 268 SER A N 1
ATOM 1956 C CA . SER A 1 268 ? 1.976 11.985 5.708 1.00 95.25 268 SER A CA 1
ATOM 1957 C C . SER A 1 268 ? 2.809 10.749 5.355 1.00 95.25 268 SER A C 1
ATOM 1959 O O . SER A 1 268 ? 3.969 10.672 5.753 1.00 95.25 268 SER A O 1
ATOM 1961 N N . ILE A 1 269 ? 2.239 9.797 4.605 1.00 95.06 269 ILE A N 1
ATOM 1962 C CA . ILE A 1 269 ? 2.948 8.620 4.081 1.00 95.06 269 ILE A CA 1
ATOM 1963 C C . ILE A 1 269 ? 4.062 9.067 3.140 1.00 95.06 269 ILE A C 1
ATOM 1965 O O . ILE A 1 269 ? 5.224 8.739 3.374 1.00 95.06 269 ILE A O 1
ATOM 1969 N N . PHE A 1 270 ? 3.717 9.840 2.108 1.00 93.81 270 PHE A N 1
ATOM 1970 C CA . PHE A 1 270 ? 4.697 10.304 1.127 1.00 93.81 270 PHE A CA 1
ATOM 1971 C C . PHE A 1 270 ? 5.703 11.270 1.750 1.00 93.81 270 PHE A C 1
ATOM 1973 O O . PHE A 1 270 ? 6.902 11.075 1.589 1.00 93.81 270 PHE A O 1
ATOM 1980 N N . GLY A 1 271 ? 5.244 12.254 2.527 1.00 95.06 271 GLY A N 1
ATOM 1981 C CA . GLY A 1 271 ? 6.123 13.209 3.202 1.00 95.06 271 GLY A CA 1
ATOM 1982 C C . GLY A 1 271 ? 7.105 12.527 4.155 1.00 95.06 271 GLY A C 1
ATOM 1983 O O . GLY A 1 271 ? 8.299 12.800 4.101 1.00 95.06 271 GLY A O 1
ATOM 1984 N N . GLY A 1 272 ? 6.629 11.587 4.979 1.00 92.94 272 GLY A N 1
ATOM 1985 C CA . GLY A 1 272 ? 7.485 10.821 5.887 1.00 92.94 272 GLY A CA 1
ATOM 1986 C C . GLY A 1 272 ? 8.507 9.951 5.154 1.00 92.94 272 GLY A C 1
ATOM 1987 O O . GLY A 1 272 ? 9.676 9.940 5.530 1.00 92.94 272 GLY A O 1
ATOM 1988 N N . GLY A 1 273 ? 8.081 9.266 4.088 1.00 92.94 273 GLY A N 1
ATOM 1989 C CA . GLY A 1 273 ? 8.967 8.446 3.261 1.00 92.94 273 GLY A CA 1
ATOM 1990 C C . GLY A 1 273 ? 10.041 9.271 2.550 1.00 92.94 273 GLY A C 1
ATOM 1991 O O . GLY A 1 273 ? 11.217 8.939 2.639 1.00 92.94 273 GLY A O 1
ATOM 1992 N N . ILE A 1 274 ? 9.662 10.381 1.909 1.00 93.12 274 ILE A N 1
ATOM 1993 C CA . ILE A 1 274 ? 10.594 11.263 1.188 1.00 93.12 274 ILE A CA 1
ATOM 1994 C C . ILE A 1 274 ? 11.626 11.862 2.145 1.00 93.12 274 ILE A C 1
ATOM 1996 O O . ILE A 1 274 ? 12.821 11.798 1.865 1.00 93.12 274 ILE A O 1
ATOM 2000 N N . ILE A 1 275 ? 11.184 12.405 3.287 1.00 93.44 275 ILE A N 1
ATOM 2001 C CA . ILE A 1 275 ? 12.090 12.993 4.284 1.00 93.44 275 ILE A CA 1
ATOM 2002 C C . ILE A 1 275 ? 13.079 11.940 4.779 1.00 93.44 275 ILE A C 1
ATOM 2004 O O . ILE A 1 275 ? 14.280 12.194 4.799 1.00 93.44 275 ILE A O 1
ATOM 2008 N N . PHE A 1 276 ? 12.594 10.750 5.141 1.00 91.81 276 PHE A N 1
ATOM 2009 C CA . PHE A 1 276 ? 13.465 9.702 5.657 1.00 91.81 276 PHE A CA 1
ATOM 2010 C C . PHE A 1 276 ? 14.440 9.178 4.598 1.00 91.81 276 PHE A C 1
ATOM 2012 O O . PHE A 1 276 ? 15.622 9.028 4.897 1.00 9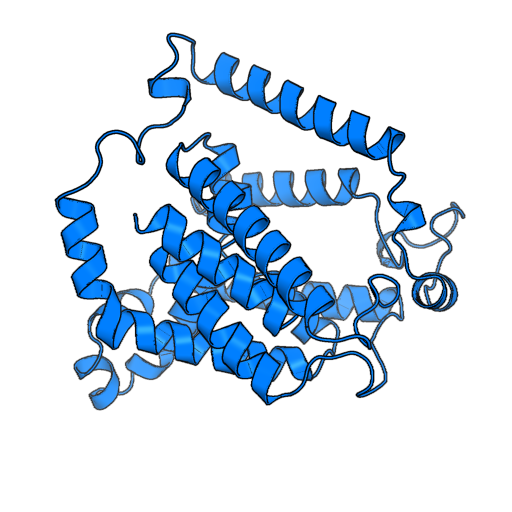1.81 276 PHE A O 1
ATOM 2019 N N . ALA A 1 277 ? 13.986 8.956 3.361 1.00 89.12 277 ALA A N 1
ATOM 2020 C CA . ALA A 1 277 ? 14.852 8.550 2.256 1.00 89.12 277 ALA A CA 1
ATOM 2021 C C . ALA A 1 277 ? 15.954 9.587 1.996 1.00 89.12 277 ALA A C 1
ATOM 2023 O O . ALA A 1 277 ? 17.124 9.232 1.876 1.00 89.12 277 ALA A O 1
ATOM 2024 N N . PHE A 1 278 ? 15.604 10.876 1.992 1.00 87.94 278 PHE A N 1
ATOM 2025 C CA . PHE A 1 278 ? 16.572 11.954 1.812 1.00 87.94 278 PHE A CA 1
ATOM 2026 C C . PHE A 1 278 ? 17.572 12.036 2.974 1.00 87.94 278 PHE A C 1
ATOM 2028 O O . PHE A 1 278 ? 18.776 12.121 2.751 1.00 87.94 278 PHE A O 1
ATOM 2035 N N . SER A 1 279 ? 17.105 11.947 4.224 1.00 87.31 279 SER A N 1
ATOM 2036 C CA . SER A 1 279 ? 17.992 11.909 5.395 1.00 87.31 279 SER A CA 1
ATOM 2037 C C . SER A 1 279 ? 18.926 10.697 5.379 1.00 87.31 279 SER A C 1
ATOM 2039 O O . SER A 1 279 ? 20.099 10.825 5.723 1.00 87.31 279 SER A O 1
ATOM 2041 N N . TYR A 1 280 ? 18.428 9.533 4.958 1.00 83.31 280 TYR A N 1
ATOM 2042 C CA . TYR A 1 280 ? 19.227 8.318 4.837 1.00 83.31 280 TYR A CA 1
ATOM 2043 C C . TYR A 1 280 ? 20.296 8.448 3.743 1.00 83.31 280 TYR A C 1
ATOM 2045 O O . TYR A 1 280 ? 21.449 8.094 3.981 1.00 83.31 280 TYR A O 1
ATOM 2053 N N . SER A 1 281 ? 19.943 9.038 2.595 1.00 79.94 281 SER A N 1
ATOM 2054 C CA . SER A 1 281 ? 20.875 9.354 1.504 1.00 79.94 281 SER A CA 1
ATOM 2055 C C . SER A 1 281 ? 22.034 10.232 1.961 1.00 79.94 281 SER A C 1
ATOM 2057 O O . SER A 1 281 ? 23.189 9.929 1.684 1.00 79.94 281 SER A O 1
ATOM 2059 N N . LEU A 1 282 ? 21.742 11.298 2.711 1.00 81.31 282 LEU A N 1
ATOM 2060 C CA . LEU A 1 282 ? 22.772 12.209 3.212 1.00 81.31 282 LEU A CA 1
ATOM 2061 C C . LEU A 1 282 ? 23.725 11.541 4.211 1.00 81.31 282 LEU A C 1
ATOM 2063 O O . LEU A 1 282 ? 24.872 11.961 4.335 1.00 81.31 282 LEU A O 1
ATOM 2067 N N . SER A 1 283 ? 23.255 10.522 4.934 1.00 79.31 283 SER A N 1
ATOM 2068 C CA . SER A 1 283 ? 24.056 9.817 5.937 1.00 79.31 283 SER A CA 1
ATOM 2069 C C . SER A 1 283 ? 24.923 8.697 5.355 1.00 79.31 283 SER A C 1
ATOM 2071 O O . SER A 1 283 ? 25.864 8.282 6.027 1.00 79.31 283 SER A O 1
ATOM 2073 N N . ASN A 1 284 ? 24.615 8.193 4.156 1.00 69.94 284 ASN A N 1
ATOM 2074 C CA . ASN A 1 284 ? 25.313 7.074 3.526 1.00 69.94 284 ASN A CA 1
ATOM 2075 C C . ASN A 1 284 ? 25.741 7.450 2.105 1.00 69.94 284 ASN A C 1
ATOM 2077 O O . ASN A 1 284 ? 24.942 7.403 1.174 1.00 69.94 284 ASN A O 1
ATOM 2081 N N . SER A 1 285 ? 27.030 7.741 1.924 1.00 55.41 285 SER A N 1
ATOM 2082 C CA . SER A 1 285 ? 27.628 8.116 0.634 1.00 55.41 285 SER A CA 1
ATOM 2083 C C . SER A 1 285 ? 27.546 7.037 -0.457 1.00 55.41 285 SER A C 1
ATOM 2085 O O . SER A 1 285 ? 27.781 7.343 -1.620 1.00 55.41 285 SER A O 1
ATOM 2087 N N . GLU A 1 286 ? 27.217 5.789 -0.104 1.00 55.16 286 GLU A N 1
ATOM 2088 C CA . GLU A 1 286 ? 26.975 4.693 -1.059 1.00 55.16 286 GLU A CA 1
ATOM 2089 C C . GLU A 1 286 ? 25.525 4.643 -1.577 1.00 55.16 286 GLU A C 1
ATOM 2091 O O . GLU A 1 286 ? 25.250 3.995 -2.588 1.00 55.16 286 GLU A O 1
ATOM 2096 N N . TRP A 1 287 ? 24.579 5.330 -0.924 1.00 48.94 287 TRP A N 1
ATOM 2097 C CA . TRP A 1 287 ? 23.186 5.390 -1.369 1.00 48.94 287 TRP A CA 1
ATOM 2098 C C . TRP A 1 287 ? 23.012 6.558 -2.349 1.00 48.94 287 TRP A C 1
ATOM 2100 O O . TRP A 1 287 ? 22.605 7.664 -1.989 1.00 48.94 287 TRP A O 1
ATOM 2110 N N . LEU A 1 288 ? 23.365 6.310 -3.610 1.00 45.38 288 LEU A N 1
ATOM 2111 C CA . LEU A 1 288 ? 23.046 7.184 -4.736 1.00 45.38 288 LEU A CA 1
ATOM 2112 C C . LEU A 1 288 ? 21.674 6.792 -5.296 1.00 45.38 288 LEU A C 1
ATOM 2114 O O . LEU A 1 288 ? 21.425 5.622 -5.578 1.00 45.38 288 LEU A O 1
ATOM 2118 N N . PHE A 1 289 ? 20.808 7.786 -5.523 1.00 42.28 289 PHE A N 1
ATOM 2119 C CA . PHE A 1 289 ? 19.477 7.660 -6.151 1.00 42.28 289 PHE A CA 1
ATOM 2120 C C . PHE A 1 289 ? 19.462 6.936 -7.519 1.00 42.28 289 PHE A C 1
ATOM 2122 O O . PHE A 1 289 ? 18.393 6.709 -8.069 1.00 42.28 289 PHE A O 1
ATOM 2129 N N . GLN A 1 290 ? 20.628 6.583 -8.069 1.00 36.41 290 GLN A N 1
ATOM 2130 C CA . GLN A 1 290 ? 20.804 5.834 -9.316 1.00 36.41 290 GLN A CA 1
ATOM 2131 C C . GLN A 1 290 ? 20.573 4.317 -9.181 1.00 36.41 290 GLN A C 1
ATOM 2133 O O . GLN A 1 290 ? 20.532 3.636 -10.198 1.00 36.41 290 GLN A O 1
ATOM 2138 N N . ASN A 1 291 ? 20.429 3.785 -7.961 1.00 35.75 291 ASN A N 1
ATOM 2139 C CA . ASN A 1 291 ? 20.170 2.357 -7.708 1.00 35.75 291 ASN A CA 1
ATOM 2140 C C . ASN A 1 291 ? 18.670 2.009 -7.571 1.00 35.75 291 ASN A C 1
ATOM 2142 O O . ASN A 1 291 ? 18.336 0.979 -6.982 1.00 35.75 291 ASN A O 1
ATOM 2146 N N . LEU A 1 292 ? 17.775 2.881 -8.048 1.00 35.16 292 LEU A N 1
ATOM 2147 C CA . LEU A 1 292 ? 16.333 2.625 -8.146 1.00 35.16 292 LEU A CA 1
ATOM 2148 C C . LEU A 1 292 ? 15.967 2.212 -9.572 1.00 35.16 292 LEU A C 1
ATOM 2150 O O . LEU A 1 292 ? 16.400 2.922 -10.504 1.00 35.16 292 LEU A O 1
#

Radius of gyration: 19.84 Å; Cα contacts (8 Å, |Δi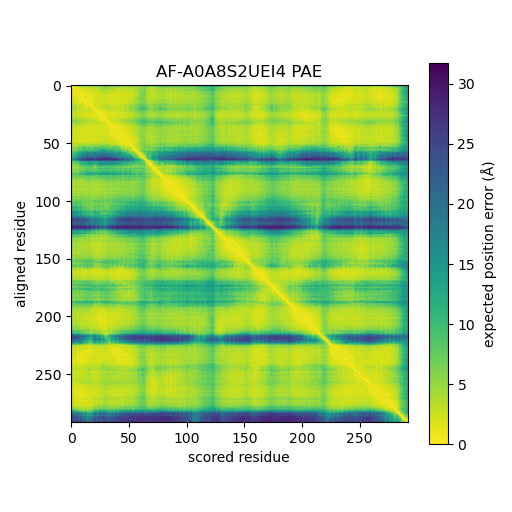|>4): 437; chains: 1; bounding box: 51×45×57 Å

Nearest PDB structures (foldseek):
  6leo-assembly1_A  TM=7.831E-01  e=2.624E-04  Spirochaeta thermophila
  8k1r-assembly1_A  TM=7.641E-01  e=1.678E-04  Spirochaeta thermophila DSM 6578
  8k1r-assembly1_B  TM=7.721E-01  e=4.290E-04  Spirochaeta thermophila DSM 6578

Secondary structure (DSSP, 8-state):
-HHHHHHHHHHHHHHHHT--TTHHHHHHHHT-THHHHHHHHHHHHHHHIIIIIHHHHHHHHHHS-TTTTSBHHHHSSS-HHHHHHHHHHHHHHHHHHHHHHS-GGGGS-HHHHHHSSS-TT-TTS-GGG-SS--HHHHHHHHHHHHHHHHHHHS----HHHHHHHHHHHHTTSHHHHHH-GGGGGGSS-HHHHHHHHHHHHHHHHHHHHHHHHT----STTSS--HHHHHHHHHHHHHHHHHTTS-IIIIIIIIHHTTBHHHHHHHHHHHHHHHHHHHHHHHH-TT--GGG-

Organism: NCBI:txid392030

Solvent-accessible surface area (backbone atoms only — not comparable to full-atom values): 14734 Å² total; per-residue (Å²): 109,49,36,45,55,12,13,25,31,28,12,44,9,24,62,46,34,76,41,48,71,58,50,34,33,29,35,44,28,29,52,38,70,47,33,53,38,19,49,52,14,22,36,52,16,42,51,49,33,55,66,71,43,43,67,64,53,53,55,48,56,73,76,54,60,84,61,50,75,31,34,51,47,80,74,44,100,49,60,59,68,60,45,52,51,51,53,48,52,50,53,49,51,50,52,54,51,43,46,73,75,53,49,67,74,78,75,53,59,66,71,54,52,71,51,19,73,31,54,88,87,54,94,84,56,65,80,71,20,41,63,65,74,60,66,67,58,53,50,51,51,53,51,53,49,42,51,48,34,39,72,77,63,74,37,73,51,41,46,52,50,23,45,47,29,56,51,12,55,60,31,70,44,65,73,51,23,67,73,31,55,75,38,60,72,38,55,60,55,71,76,42,50,51,27,44,51,49,44,51,48,37,18,52,51,26,30,50,37,22,61,54,6,53,62,50,60,88,60,89,83,78,62,56,56,64,66,36,10,22,52,11,17,17,39,24,32,30,10,17,60,54,36,74,31,32,64,48,28,23,47,48,43,24,42,73,64,38,25,46,38,18,48,50,17,39,52,23,20,53,51,31,22,51,52,48,48,51,56,50,34,77,73,32,92,83,56,55,88,80,81,112

InterPro domains:
  IPR007272 Sulphur transport TsuA/YedE [PF04143] (2-275)
  IPR007272 Sulphur transport TsuA/YedE [PTHR30574] (4-281)